Protein AF-A0A7C9DJ02-F1 (afdb_monomer)

Solvent-accessible surface area (backbone atoms only — not comparable to full-atom values): 10421 Å² total; per-residue (Å²): 114,72,68,60,56,52,53,50,50,52,52,49,50,53,52,44,51,53,46,31,51,27,22,49,53,43,43,74,42,41,74,66,44,57,74,46,87,71,37,64,41,62,50,55,54,55,50,40,70,74,71,28,71,74,69,43,63,42,83,89,33,47,63,50,52,54,45,46,56,50,48,51,52,50,53,54,52,53,65,71,47,69,61,95,44,76,67,33,55,54,48,46,52,53,48,38,52,50,48,25,52,44,23,50,52,46,29,52,51,43,48,53,50,52,51,49,54,54,50,51,53,44,41,54,51,58,72,67,51,62,91,56,75,67,53,75,65,57,50,49,52,50,51,50,48,54,49,51,52,52,56,50,50,71,77,53,79,48,74,68,57,46,51,50,48,61,75,64,44,45,65,62,52,50,49,53,49,59,72,38,82,70,51,56,80,82,82,85

Secondary structure (DSSP, 8-state):
-HHHHHHHHHHHHHHHHHHHHHHHHHHH-TTHHHHSTT-HHHHHHHHHHHH-TTTTTSGGGHHHHHHHHHHHHHHHHHHHT-S-SHHHHHHHHHHHHHHHHHHHHHHHHHHHHHHHHHHHHHHHHHHT--SSPPPHHHHHHHHHHHHHHHHHHHT---HHHHHHHHHTTHHHHHHHHHH-TTS-TTT-

Nearest PDB structures (foldseek):
  7ah0-assembly1_A  TM=4.506E-01  e=7.044E+00  synthetic construct

Sequence (188 aa):
MEQLEREDNQQVLRVLELLKQASHDLKSNPSQRIAESNSSAIKALLELENESDSILCDPNLTQLSQHLSYLKTLVATLHKTRDHSLRSFLSRRVSTHRIARVAESIESELQAWIDRESIESLVIRLQLLPSESPDSDEEAELTHLLTQFRGRLSQGFNRELQDLVLKAGIFSELETILCNPDHSKKLR

Mean predicted aligned error: 11.07 Å

Foldseek 3Di:
DVVVVVVVVVVVLVLLVLLLVLLVVCLPCVPVQVVVVCNVSLVSLQVCLVVVPPVCPPPLNVVVNVLSVVLVVLSVVLVVLPDPDPVNVVSNVVSSVVNSVSSVVSSVSSVLVSLLVLLLVLLVLLVPDDLAEDDPVSVVVNLVSVVVVVVVVVVDCDPSSVVSNVVSVVVVSLVVQVPRPNYDPSSD

Radius of gyration: 20.92 Å; Cα contacts (8 Å, |Δi|>4): 139; chains: 1; bounding box: 42×26×68 Å

Organism: Opuntia streptacantha (NCBI:txid393608)

pLDDT: mean 75.09, std 13.55, range [39.25, 94.0]

Structure (mmCIF, N/CA/C/O backbone):
data_AF-A0A7C9DJ02-F1
#
_entry.id   AF-A0A7C9DJ02-F1
#
loop_
_atom_site.group_PDB
_atom_site.id
_atom_site.type_symbol
_atom_site.label_atom_id
_atom_site.label_alt_id
_atom_site.label_comp_id
_atom_site.label_asym_id
_atom_site.label_entity_id
_atom_site.label_seq_id
_atom_site.pdbx_PDB_ins_code
_atom_site.Cartn_x
_atom_site.Cartn_y
_atom_site.Cartn_z
_atom_site.occupancy
_atom_site.B_iso_or_equiv
_atom_site.auth_seq_id
_atom_site.auth_comp_id
_atom_site.auth_asym_id
_atom_site.auth_atom_id
_atom_site.pdbx_PDB_model_num
ATOM 1 N N . MET A 1 1 ? 13.728 4.521 22.532 1.00 43.00 1 MET A N 1
ATOM 2 C CA . MET A 1 1 ? 14.159 3.661 21.411 1.00 43.00 1 MET A CA 1
ATOM 3 C C . MET A 1 1 ? 13.040 3.591 20.371 1.00 43.00 1 MET A C 1
ATOM 5 O O . MET A 1 1 ? 13.303 3.960 19.243 1.00 43.00 1 MET A O 1
ATOM 9 N N . GLU A 1 2 ? 11.784 3.358 20.777 1.00 43.66 2 GLU A N 1
ATOM 10 C CA . GLU A 1 2 ? 10.593 3.351 19.890 1.00 43.66 2 GLU A CA 1
ATOM 11 C C . GLU A 1 2 ? 10.278 4.657 19.124 1.00 43.66 2 GLU A C 1
ATOM 13 O O . GLU A 1 2 ? 9.669 4.607 18.062 1.00 43.66 2 GLU A O 1
ATOM 18 N N . GLN A 1 3 ? 10.645 5.842 19.632 1.00 39.25 3 GLN A N 1
ATOM 19 C CA . GLN A 1 3 ? 10.384 7.109 18.918 1.00 39.25 3 GLN A CA 1
ATOM 20 C C . GLN A 1 3 ? 11.267 7.287 17.674 1.00 39.25 3 GLN A C 1
ATOM 22 O O . GLN A 1 3 ? 10.807 7.844 16.685 1.00 39.25 3 GLN A O 1
ATOM 27 N N . LEU A 1 4 ? 12.501 6.777 17.713 1.00 40.94 4 LEU A N 1
ATOM 28 C CA . LEU A 1 4 ? 13.459 6.880 16.609 1.00 40.94 4 LEU A CA 1
ATOM 29 C C . LEU A 1 4 ? 13.070 5.932 15.462 1.00 40.94 4 LEU A C 1
ATOM 31 O O . LEU A 1 4 ? 13.099 6.322 14.303 1.00 40.94 4 LEU A O 1
ATOM 35 N N . GLU A 1 5 ? 12.592 4.731 15.800 1.00 52.66 5 GLU A N 1
ATOM 36 C CA . GLU A 1 5 ? 12.080 3.753 14.827 1.00 52.66 5 GLU A CA 1
ATOM 37 C C . GLU A 1 5 ? 10.802 4.241 14.121 1.00 52.66 5 GLU A C 1
ATOM 39 O O . GLU A 1 5 ? 10.634 4.024 12.924 1.00 52.66 5 GLU A O 1
ATOM 44 N N . ARG A 1 6 ? 9.914 4.966 14.821 1.00 53.75 6 ARG A N 1
ATOM 45 C CA . ARG A 1 6 ? 8.711 5.555 14.199 1.00 53.75 6 ARG A CA 1
ATOM 46 C C . ARG A 1 6 ? 9.031 6.700 13.242 1.00 53.75 6 ARG A C 1
ATOM 48 O O . ARG A 1 6 ? 8.373 6.816 12.209 1.00 53.75 6 ARG A O 1
ATOM 55 N N . GLU A 1 7 ? 9.989 7.560 13.587 1.00 55.69 7 GLU A N 1
ATOM 56 C CA . GLU A 1 7 ? 10.417 8.659 12.710 1.00 55.69 7 GLU A CA 1
ATOM 57 C C . GLU A 1 7 ? 11.088 8.120 11.440 1.00 55.69 7 GLU A C 1
ATOM 59 O O . GLU A 1 7 ? 10.737 8.551 10.336 1.00 55.69 7 GLU A O 1
ATOM 64 N N . ASP A 1 8 ? 11.950 7.110 11.583 1.00 60.97 8 ASP A N 1
ATOM 65 C CA . ASP A 1 8 ? 12.580 6.423 10.455 1.00 60.97 8 ASP A CA 1
ATOM 66 C C . ASP A 1 8 ? 11.532 5.728 9.564 1.00 60.97 8 ASP A C 1
ATOM 68 O O . ASP A 1 8 ? 11.535 5.932 8.346 1.00 60.97 8 ASP A O 1
ATOM 72 N N . ASN A 1 9 ? 10.555 5.010 10.135 1.00 65.62 9 ASN A N 1
ATOM 73 C CA . ASN A 1 9 ? 9.484 4.369 9.356 1.00 65.62 9 ASN A CA 1
ATOM 74 C C . ASN A 1 9 ? 8.598 5.383 8.615 1.00 65.62 9 ASN A C 1
ATOM 76 O O . ASN A 1 9 ? 8.213 5.149 7.467 1.00 65.62 9 ASN A O 1
ATOM 80 N N . GLN A 1 10 ? 8.301 6.542 9.212 1.00 67.44 10 GLN A N 1
ATOM 81 C CA . GLN A 1 10 ? 7.553 7.602 8.526 1.00 67.44 10 GLN A CA 1
ATOM 82 C C . GLN A 1 10 ? 8.340 8.222 7.369 1.00 67.44 10 GLN A C 1
ATOM 84 O O . GLN A 1 10 ? 7.755 8.556 6.333 1.00 67.44 10 GLN A O 1
ATOM 89 N N . GLN A 1 11 ? 9.652 8.399 7.527 1.00 66.50 11 GLN A N 1
ATOM 90 C CA . GLN A 1 11 ? 10.505 8.887 6.451 1.00 66.50 11 GLN A CA 1
ATOM 91 C C . GLN A 1 11 ? 10.588 7.865 5.312 1.00 66.50 11 GLN A C 1
ATOM 93 O O . GLN A 1 11 ? 10.443 8.244 4.147 1.00 66.50 11 GLN A O 1
ATOM 98 N N . VAL A 1 12 ? 10.725 6.578 5.641 1.00 69.44 12 VAL A N 1
ATOM 99 C CA . VAL A 1 12 ? 10.693 5.475 4.673 1.00 69.44 12 VAL A CA 1
ATOM 100 C C . VAL A 1 12 ? 9.360 5.454 3.924 1.00 69.44 12 VAL A C 1
ATO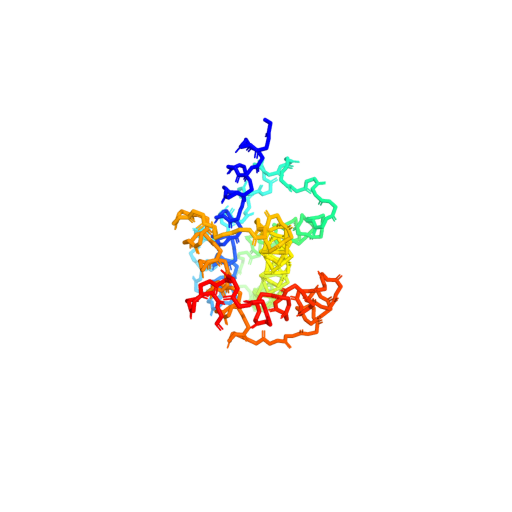M 102 O O . VAL A 1 12 ? 9.366 5.471 2.696 1.00 69.44 12 VAL A O 1
ATOM 105 N N . LEU A 1 13 ? 8.218 5.536 4.614 1.00 71.06 13 LEU A N 1
ATOM 106 C CA . LEU A 1 13 ? 6.894 5.589 3.979 1.00 71.06 13 LEU A CA 1
ATOM 107 C C . LEU A 1 13 ? 6.774 6.729 2.959 1.00 71.06 13 LEU A C 1
ATOM 109 O O . LEU A 1 13 ? 6.328 6.498 1.835 1.00 71.06 13 LEU A O 1
ATOM 113 N N . ARG A 1 14 ? 7.229 7.942 3.301 1.00 74.06 14 ARG A N 1
ATOM 114 C CA . ARG A 1 14 ? 7.214 9.082 2.363 1.00 74.06 14 ARG A CA 1
ATOM 115 C C . ARG A 1 14 ? 8.079 8.825 1.136 1.00 74.06 14 ARG A C 1
ATOM 117 O O . ARG A 1 14 ? 7.677 9.157 0.023 1.00 74.06 14 ARG A O 1
ATOM 124 N N . VAL A 1 15 ? 9.261 8.241 1.327 1.00 73.38 15 VAL A N 1
ATOM 125 C CA . VAL A 1 15 ? 10.142 7.868 0.216 1.00 73.38 15 VAL A CA 1
ATOM 126 C C . VAL A 1 15 ? 9.444 6.841 -0.678 1.00 73.38 15 VAL A C 1
ATOM 128 O O . VAL A 1 15 ? 9.380 7.038 -1.889 1.00 73.38 15 VAL A O 1
ATOM 131 N N . LEU A 1 16 ? 8.829 5.804 -0.108 1.00 73.69 16 LEU A N 1
ATOM 132 C CA . LEU A 1 16 ? 8.114 4.773 -0.866 1.00 73.69 16 LEU A CA 1
ATOM 133 C C . LEU A 1 16 ? 6.890 5.323 -1.609 1.00 73.69 16 LEU A C 1
ATOM 135 O O . LEU A 1 16 ? 6.644 4.925 -2.746 1.00 73.69 16 LEU A O 1
ATOM 139 N N . GLU A 1 17 ? 6.158 6.281 -1.041 1.00 77.75 17 GLU A N 1
ATOM 140 C CA . GLU A 1 17 ? 5.061 6.971 -1.732 1.00 77.75 17 GLU A CA 1
ATOM 141 C C . GLU A 1 17 ? 5.549 7.791 -2.933 1.00 77.75 17 GLU A C 1
ATOM 143 O O . GLU A 1 17 ? 4.959 7.714 -4.016 1.00 77.75 17 GLU A O 1
ATOM 148 N N . LEU A 1 18 ? 6.653 8.531 -2.778 1.00 76.56 18 LEU A N 1
ATOM 149 C CA . LEU A 1 18 ? 7.274 9.278 -3.876 1.00 76.56 18 LEU A CA 1
ATOM 150 C C . LEU A 1 18 ? 7.763 8.344 -4.985 1.00 76.56 18 LEU A C 1
ATOM 152 O O . LEU A 1 18 ? 7.595 8.642 -6.169 1.00 76.56 18 LEU A O 1
ATOM 156 N N . LEU A 1 19 ? 8.324 7.193 -4.619 1.00 73.75 19 LEU A N 1
ATOM 157 C CA . LEU A 1 19 ? 8.770 6.180 -5.572 1.00 73.75 19 LEU A CA 1
ATOM 158 C C . LEU A 1 19 ? 7.595 5.506 -6.273 1.00 73.75 19 LEU A C 1
ATOM 160 O O . LEU A 1 19 ? 7.655 5.283 -7.481 1.00 73.75 19 LEU A O 1
ATOM 164 N N . LYS A 1 20 ? 6.502 5.238 -5.552 1.00 80.12 20 LYS A N 1
ATOM 165 C CA . LYS A 1 20 ? 5.262 4.722 -6.133 1.00 80.12 20 LYS A CA 1
ATOM 166 C C . LYS A 1 20 ? 4.741 5.689 -7.190 1.00 80.12 20 LYS A C 1
ATOM 168 O O . LYS A 1 20 ? 4.447 5.267 -8.306 1.00 80.12 20 LYS A O 1
ATOM 173 N N . GLN A 1 21 ? 4.721 6.987 -6.882 1.00 78.31 21 GLN A N 1
ATOM 174 C CA . GLN A 1 21 ? 4.339 8.024 -7.837 1.00 78.31 21 GLN A CA 1
ATOM 175 C C . GLN A 1 21 ? 5.305 8.095 -9.029 1.00 78.31 21 GLN A C 1
ATOM 177 O O . GLN A 1 21 ? 4.864 8.153 -10.174 1.00 78.31 21 GLN A O 1
ATOM 182 N N . ALA A 1 22 ? 6.618 8.035 -8.792 1.00 74.69 22 ALA A N 1
ATOM 183 C CA . ALA A 1 22 ? 7.620 8.017 -9.857 1.00 74.69 22 ALA A CA 1
ATOM 184 C C . ALA A 1 22 ? 7.448 6.804 -10.789 1.00 74.69 22 ALA A C 1
ATOM 186 O O . ALA A 1 22 ? 7.559 6.924 -12.012 1.00 74.69 22 ALA A O 1
ATOM 187 N N . SER A 1 23 ? 7.130 5.641 -10.223 1.00 72.31 23 SER A N 1
ATOM 188 C CA . SER A 1 23 ? 6.862 4.421 -10.976 1.00 72.31 23 SER A CA 1
ATOM 189 C C . SER A 1 23 ? 5.564 4.516 -11.785 1.00 72.31 23 SER A C 1
ATOM 191 O O . SER A 1 23 ? 5.535 4.189 -12.975 1.00 72.31 23 SER A O 1
ATOM 193 N N . HIS A 1 24 ? 4.509 5.060 -11.179 1.00 78.25 24 HIS A N 1
ATOM 194 C CA . HIS A 1 24 ? 3.232 5.321 -11.835 1.00 78.25 24 HIS A CA 1
ATOM 195 C C . HIS A 1 24 ? 3.374 6.284 -13.029 1.00 78.25 24 HIS A C 1
ATOM 197 O O . HIS A 1 24 ? 2.843 6.047 -14.122 1.00 78.25 24 HIS A O 1
ATOM 203 N N . ASP A 1 25 ? 4.151 7.352 -12.854 1.00 71.75 25 ASP A N 1
ATOM 204 C CA . ASP A 1 25 ? 4.467 8.326 -13.898 1.00 71.75 25 ASP A CA 1
ATOM 205 C C . ASP A 1 25 ? 5.240 7.682 -15.060 1.00 71.75 25 ASP A C 1
ATOM 207 O O . ASP A 1 25 ? 4.989 7.981 -16.235 1.00 71.75 25 ASP A O 1
ATOM 211 N N . LEU A 1 26 ? 6.171 6.777 -14.741 1.00 71.31 26 LEU A N 1
ATOM 212 C CA . LEU A 1 26 ? 6.955 6.025 -15.717 1.00 71.31 26 LEU A CA 1
ATOM 213 C C . LEU A 1 26 ? 6.083 5.048 -16.519 1.00 71.31 26 LEU A C 1
ATOM 215 O O . LEU A 1 26 ? 6.263 4.923 -17.732 1.00 71.31 26 LEU A O 1
ATOM 219 N N . LYS A 1 27 ? 5.114 4.398 -15.867 1.00 72.88 27 LYS A N 1
ATOM 220 C CA . LYS A 1 27 ? 4.112 3.532 -16.503 1.00 72.88 27 LYS A CA 1
ATOM 221 C C . LYS A 1 27 ? 3.188 4.311 -17.444 1.00 72.88 27 LYS A C 1
ATOM 223 O O . LYS A 1 27 ? 2.896 3.828 -18.537 1.00 72.88 27 LYS A O 1
ATOM 228 N N . SER A 1 28 ? 2.744 5.499 -17.039 1.00 69.56 28 SER A N 1
ATOM 229 C CA . SER A 1 28 ? 1.698 6.255 -17.741 1.00 69.56 28 SER A CA 1
ATOM 230 C C . SER A 1 28 ? 2.177 6.938 -19.027 1.00 69.56 28 SER A C 1
ATOM 232 O O . SER A 1 28 ? 1.413 7.018 -19.984 1.00 69.56 28 SER A O 1
ATOM 234 N N . ASN A 1 29 ? 3.438 7.390 -19.098 1.00 64.75 29 ASN A N 1
ATOM 235 C CA . ASN A 1 29 ? 3.979 8.090 -20.277 1.00 64.75 29 ASN A CA 1
ATOM 236 C C . ASN A 1 29 ? 5.387 7.614 -20.684 1.00 64.75 29 ASN A C 1
ATOM 238 O O . ASN A 1 29 ? 6.339 8.406 -20.723 1.00 64.75 29 ASN A O 1
ATOM 242 N N . PRO A 1 30 ? 5.552 6.335 -21.058 1.00 59.78 30 PRO A N 1
ATOM 243 C CA . PRO A 1 30 ? 6.874 5.746 -21.206 1.00 59.78 30 PRO A CA 1
ATOM 244 C C . PRO A 1 30 ? 7.585 6.228 -22.488 1.00 59.78 30 PRO A C 1
ATOM 246 O O . PRO A 1 30 ? 8.805 6.266 -22.536 1.00 59.78 30 PRO A O 1
ATOM 249 N N . SER A 1 31 ? 6.875 6.672 -23.534 1.00 54.41 31 SER A N 1
ATOM 250 C CA . SER A 1 31 ? 7.483 7.168 -24.786 1.00 54.41 31 SER A CA 1
ATOM 251 C C . SER A 1 31 ? 7.923 8.637 -24.753 1.00 54.41 31 SER A C 1
ATOM 253 O O . SER A 1 31 ? 8.872 9.000 -25.445 1.00 54.41 31 SER A O 1
ATOM 255 N N . GLN A 1 32 ? 7.251 9.479 -23.965 1.00 52.78 32 GLN A N 1
ATOM 256 C CA . GLN A 1 32 ? 7.503 10.926 -23.902 1.00 52.78 32 GLN A CA 1
ATOM 257 C C . GLN A 1 32 ? 8.673 11.238 -22.950 1.00 52.78 32 GLN A C 1
ATOM 259 O O . GLN A 1 32 ? 9.571 12.004 -23.286 1.00 52.78 32 GLN A O 1
ATOM 264 N N . ARG A 1 33 ? 8.739 10.512 -21.825 1.00 52.62 33 ARG A N 1
ATOM 265 C CA . ARG A 1 33 ? 9.771 10.615 -20.777 1.00 52.62 33 ARG A CA 1
ATOM 266 C C . ARG A 1 33 ? 11.119 9.971 -21.131 1.00 52.62 33 ARG A C 1
ATOM 268 O O . ARG A 1 33 ? 12.096 10.209 -20.438 1.00 52.62 33 ARG A O 1
ATOM 275 N N . ILE A 1 34 ? 11.177 9.141 -22.177 1.00 52.22 34 ILE A N 1
ATOM 276 C CA . ILE A 1 34 ? 12.425 8.531 -22.676 1.00 52.22 34 ILE A CA 1
ATOM 277 C C . ILE A 1 34 ? 13.097 9.415 -23.743 1.00 52.22 34 ILE A C 1
ATOM 279 O O . ILE A 1 34 ? 14.318 9.386 -23.893 1.00 52.22 34 ILE A O 1
ATOM 283 N N . ALA A 1 35 ? 12.317 10.204 -24.495 1.00 48.22 35 ALA A N 1
ATOM 284 C CA . ALA A 1 35 ? 12.855 11.181 -25.447 1.00 48.22 35 ALA A CA 1
ATOM 285 C C . ALA A 1 35 ? 13.558 12.344 -24.723 1.00 48.22 35 ALA A C 1
ATOM 287 O O . ALA A 1 35 ? 14.570 12.862 -25.197 1.00 48.22 35 ALA A O 1
ATOM 288 N N . GLU A 1 36 ? 13.065 12.687 -23.536 1.00 48.47 36 GLU A N 1
ATOM 289 C CA . GLU A 1 36 ? 13.750 13.509 -22.548 1.00 48.47 36 GLU A CA 1
ATOM 290 C C . GLU A 1 36 ? 14.633 12.594 -21.691 1.00 48.47 36 GLU A C 1
ATOM 292 O O . GLU A 1 36 ? 14.193 12.097 -20.665 1.00 48.47 36 GLU A O 1
ATOM 297 N N . SER A 1 37 ? 15.871 12.330 -22.120 1.00 44.72 37 SER A N 1
ATOM 298 C CA . SER A 1 37 ? 16.868 11.430 -21.492 1.00 44.72 37 SER A CA 1
ATOM 299 C C . SER A 1 37 ? 17.141 11.579 -19.972 1.00 44.72 37 SER A C 1
ATOM 301 O O . SER A 1 37 ? 18.093 10.984 -19.489 1.00 44.72 37 SER A O 1
ATOM 303 N N . ASN A 1 38 ? 16.368 12.352 -19.207 1.00 51.09 38 ASN A N 1
ATOM 304 C CA . ASN A 1 38 ? 16.529 12.627 -17.779 1.00 51.09 38 ASN A CA 1
ATOM 305 C C . ASN A 1 38 ? 15.170 12.778 -17.070 1.00 51.09 38 ASN A C 1
ATOM 307 O O . ASN A 1 38 ? 14.984 13.693 -16.269 1.00 51.09 38 ASN A O 1
ATOM 311 N N . SER A 1 39 ? 14.186 11.934 -17.388 1.00 59.16 39 SER A N 1
ATOM 312 C CA . SER A 1 39 ? 12.924 11.904 -16.644 1.00 59.16 39 SER A CA 1
ATOM 313 C C . SER A 1 39 ? 13.211 11.797 -15.136 1.00 59.16 39 SER A C 1
ATOM 315 O O . SER A 1 39 ? 13.784 10.804 -14.683 1.00 59.16 39 SER A O 1
ATOM 317 N N . SER A 1 40 ? 12.841 12.836 -14.376 1.00 63.50 40 SER A N 1
ATOM 318 C CA . SER A 1 40 ? 13.116 12.975 -12.935 1.00 63.50 40 SER A CA 1
ATOM 319 C C . SER A 1 40 ? 12.712 11.737 -12.132 1.00 63.50 40 SER A C 1
ATOM 321 O O . SER A 1 40 ? 13.406 11.360 -11.196 1.00 63.50 40 SER A O 1
ATOM 323 N N . ALA A 1 41 ? 11.650 11.055 -12.566 1.00 64.12 41 ALA A N 1
ATOM 324 C CA . ALA A 1 41 ? 11.162 9.808 -11.991 1.00 64.12 41 ALA A CA 1
ATOM 325 C C . ALA A 1 41 ? 12.150 8.633 -12.135 1.00 64.12 41 ALA A C 1
ATOM 327 O O . ALA A 1 41 ? 12.366 7.892 -11.184 1.00 64.12 41 ALA A O 1
ATOM 328 N N . ILE A 1 42 ? 12.799 8.477 -13.298 1.00 64.94 42 ILE A N 1
ATOM 329 C CA . ILE A 1 42 ? 13.797 7.411 -13.518 1.00 64.94 42 ILE A CA 1
ATOM 330 C C . ILE A 1 42 ? 15.044 7.691 -12.678 1.00 64.94 42 ILE A C 1
ATOM 332 O O . ILE A 1 42 ? 15.617 6.772 -12.104 1.00 64.94 42 ILE A O 1
ATOM 336 N N . LYS A 1 43 ? 15.451 8.963 -12.587 1.00 70.25 43 LYS A N 1
ATOM 337 C CA . LYS A 1 43 ? 16.601 9.363 -11.775 1.00 70.25 43 LYS A CA 1
ATOM 338 C C . LYS A 1 43 ? 16.343 9.118 -10.286 1.00 70.25 43 LYS A C 1
ATOM 340 O O . LYS A 1 43 ? 17.185 8.502 -9.655 1.00 70.25 43 LYS A O 1
ATOM 345 N N . ALA A 1 44 ? 15.166 9.487 -9.778 1.00 70.44 44 ALA A N 1
ATOM 346 C CA . ALA A 1 44 ? 14.776 9.243 -8.389 1.00 70.44 44 ALA A CA 1
ATOM 347 C C . ALA A 1 44 ? 14.742 7.742 -8.036 1.00 70.44 44 ALA A C 1
ATOM 349 O O . ALA A 1 44 ? 15.252 7.344 -6.994 1.00 70.44 44 ALA A O 1
ATOM 350 N N . LEU A 1 45 ? 14.211 6.894 -8.930 1.00 69.75 45 LEU A N 1
ATOM 351 C CA . LEU A 1 45 ? 14.211 5.435 -8.740 1.00 69.75 45 LEU A CA 1
ATOM 352 C C . LEU A 1 45 ? 15.637 4.848 -8.718 1.00 69.75 45 LEU A C 1
ATOM 354 O O . LEU A 1 45 ? 15.907 3.922 -7.962 1.00 69.75 45 LEU A O 1
ATOM 358 N N . LEU A 1 46 ? 16.555 5.372 -9.537 1.00 70.00 46 LEU A N 1
ATOM 359 C CA . LEU A 1 46 ? 17.947 4.902 -9.595 1.00 70.00 46 LEU A CA 1
ATOM 360 C C . LEU A 1 46 ? 18.843 5.490 -8.493 1.00 70.00 46 LEU A C 1
ATOM 362 O O . LEU A 1 46 ? 19.809 4.846 -8.098 1.00 70.00 46 LEU A O 1
ATOM 366 N N . GLU A 1 47 ? 18.551 6.699 -8.012 1.00 71.75 47 GLU A N 1
ATOM 367 C CA . GLU A 1 47 ? 19.213 7.299 -6.845 1.00 71.75 47 GLU A CA 1
ATOM 368 C C . GLU A 1 47 ? 18.878 6.514 -5.575 1.00 71.75 47 GLU A C 1
ATOM 370 O O . GLU A 1 47 ? 19.774 6.277 -4.769 1.00 71.75 47 GLU A O 1
ATOM 375 N N . LEU A 1 48 ? 17.653 5.985 -5.470 1.00 69.81 48 LEU A N 1
ATOM 376 C CA . LEU A 1 48 ? 17.284 5.075 -4.394 1.00 69.81 48 LEU A CA 1
ATOM 377 C C . LEU A 1 48 ? 18.209 3.854 -4.345 1.00 69.81 48 LEU A C 1
ATOM 379 O O . LEU A 1 48 ? 18.754 3.597 -3.284 1.00 69.81 48 LEU A O 1
ATOM 383 N N . GLU A 1 49 ? 18.452 3.139 -5.453 1.00 64.81 49 GLU A N 1
ATOM 384 C CA . GLU A 1 49 ? 19.353 1.961 -5.465 1.00 64.81 49 GLU A CA 1
ATOM 385 C C . GLU A 1 49 ? 20.721 2.270 -4.825 1.00 64.81 49 GLU A C 1
ATOM 387 O O . GLU A 1 49 ? 21.288 1.411 -4.165 1.00 64.81 49 GLU A O 1
ATOM 392 N N . ASN A 1 50 ? 21.230 3.498 -4.981 1.00 63.94 50 ASN A N 1
ATOM 393 C CA . ASN A 1 50 ? 22.522 3.906 -4.426 1.00 63.94 50 ASN A CA 1
ATOM 394 C C . ASN A 1 50 ? 22.450 4.431 -2.977 1.00 63.94 50 ASN A C 1
ATOM 396 O O . ASN A 1 50 ? 23.461 4.397 -2.283 1.00 63.94 50 ASN A O 1
ATOM 400 N N . GLU A 1 51 ? 21.310 4.969 -2.533 1.00 60.28 51 GLU A N 1
ATOM 401 C CA . GLU A 1 51 ? 21.143 5.559 -1.190 1.00 60.28 51 GLU A CA 1
ATOM 402 C C . GLU A 1 51 ? 20.464 4.614 -0.187 1.00 60.28 51 GLU A C 1
ATOM 404 O O . GLU A 1 51 ? 20.533 4.827 1.021 1.00 60.28 51 GLU A O 1
ATOM 409 N N . SER A 1 52 ? 19.813 3.559 -0.671 1.00 56.97 52 SER A N 1
ATOM 410 C CA . SER A 1 52 ? 18.929 2.700 0.119 1.00 56.97 52 SER A CA 1
ATOM 411 C C . SER A 1 52 ? 19.534 1.350 0.493 1.00 56.97 52 SER A C 1
ATOM 413 O O . SER A 1 52 ? 18.787 0.466 0.896 1.00 56.97 52 SER A O 1
ATOM 415 N N . ASP A 1 53 ? 20.860 1.182 0.457 1.00 54.44 53 ASP A N 1
ATOM 416 C CA . ASP A 1 53 ? 21.511 -0.049 0.940 1.00 54.44 53 ASP A CA 1
ATOM 417 C C . ASP A 1 53 ? 21.080 -0.418 2.380 1.00 54.44 53 ASP A C 1
ATOM 419 O O . ASP A 1 53 ? 21.071 -1.594 2.731 1.00 54.44 53 ASP A O 1
ATOM 423 N N . SER A 1 54 ? 20.647 0.550 3.204 1.00 56.72 54 SER A N 1
ATOM 424 C CA . SER A 1 54 ? 20.037 0.293 4.520 1.00 56.72 54 SER A CA 1
ATOM 425 C C . SER A 1 54 ? 18.530 -0.015 4.480 1.00 56.72 54 SER A C 1
ATOM 427 O O . SER A 1 54 ? 18.075 -0.863 5.241 1.00 56.72 54 SER A O 1
ATOM 429 N N . ILE A 1 55 ? 17.754 0.630 3.597 1.00 56.88 55 ILE A N 1
ATOM 430 C CA . ILE A 1 55 ? 16.286 0.478 3.487 1.00 56.88 55 ILE A CA 1
ATOM 431 C C . ILE A 1 55 ? 15.923 -0.806 2.713 1.00 56.88 55 ILE A C 1
ATOM 433 O O . ILE A 1 55 ? 14.957 -1.484 3.045 1.00 56.88 55 ILE A O 1
ATOM 437 N N . LEU A 1 56 ? 16.726 -1.197 1.718 1.00 55.97 56 LEU A N 1
ATOM 438 C CA . LEU A 1 56 ? 16.548 -2.408 0.902 1.00 55.97 56 LEU A CA 1
ATOM 439 C C . LEU A 1 56 ? 17.055 -3.690 1.581 1.00 55.97 56 LEU A C 1
ATOM 441 O O . LEU A 1 56 ? 16.914 -4.773 1.011 1.00 55.97 56 LEU A O 1
ATOM 445 N N . CYS A 1 57 ? 17.639 -3.594 2.781 1.00 55.06 57 CYS A N 1
ATOM 446 C CA . CYS A 1 57 ? 18.000 -4.765 3.585 1.00 55.06 57 CYS A CA 1
ATOM 447 C C . CYS A 1 57 ? 16.784 -5.450 4.230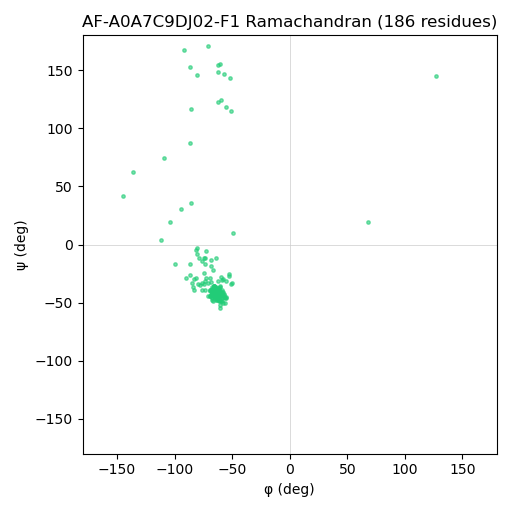 1.00 55.06 57 CYS A C 1
ATOM 449 O O . CYS A 1 57 ? 16.927 -6.568 4.732 1.00 55.06 57 CYS A O 1
ATOM 451 N N . ASP A 1 58 ? 15.599 -4.826 4.212 1.00 63.00 58 ASP A N 1
ATOM 452 C CA . ASP A 1 58 ? 14.363 -5.507 4.597 1.00 63.00 58 ASP A CA 1
ATOM 453 C C . ASP A 1 58 ? 14.163 -6.720 3.665 1.00 63.00 58 ASP A C 1
ATOM 455 O O . ASP A 1 58 ? 14.125 -6.554 2.438 1.00 63.00 58 ASP A O 1
ATOM 459 N N . PRO A 1 59 ? 14.023 -7.950 4.199 1.00 63.47 59 PRO A N 1
ATOM 460 C CA . PRO A 1 59 ? 13.781 -9.138 3.383 1.00 63.47 59 PRO A CA 1
ATOM 461 C C . PRO A 1 59 ? 12.591 -8.975 2.423 1.00 63.47 59 PRO A C 1
ATOM 463 O O . PRO A 1 59 ? 12.594 -9.580 1.348 1.00 63.47 59 PRO A O 1
ATOM 466 N N . ASN A 1 60 ? 11.615 -8.127 2.763 1.00 63.88 60 ASN A N 1
ATOM 467 C CA . ASN A 1 60 ? 10.439 -7.835 1.945 1.00 63.88 60 ASN A CA 1
ATOM 468 C C . ASN A 1 60 ? 10.690 -6.845 0.791 1.00 63.88 60 ASN A C 1
ATOM 470 O O . ASN A 1 60 ? 9.821 -6.723 -0.065 1.00 63.88 60 ASN A O 1
ATOM 474 N N . LEU A 1 61 ? 11.843 -6.165 0.748 1.00 67.19 61 LEU A N 1
ATOM 475 C CA . LEU A 1 61 ? 12.236 -5.202 -0.297 1.00 67.19 61 LEU A CA 1
ATOM 476 C C . LEU A 1 61 ? 13.400 -5.710 -1.170 1.00 67.19 61 LEU A C 1
ATOM 478 O O . LEU A 1 61 ? 13.886 -5.022 -2.070 1.00 67.19 61 LEU A O 1
ATOM 482 N N . THR A 1 62 ? 13.848 -6.947 -0.954 1.00 69.38 62 THR A N 1
ATOM 483 C CA . THR A 1 62 ? 14.902 -7.573 -1.769 1.00 69.38 62 THR A CA 1
ATOM 484 C C . THR A 1 62 ? 14.497 -7.741 -3.237 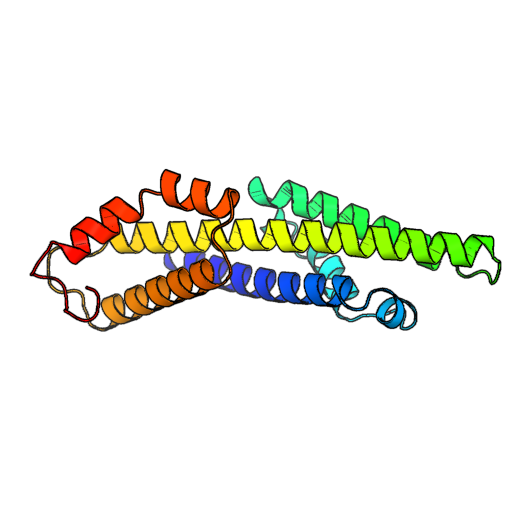1.00 69.38 62 THR A C 1
ATOM 486 O O . THR A 1 62 ? 15.337 -7.660 -4.137 1.00 69.38 62 THR A O 1
ATOM 489 N N . GLN A 1 63 ? 13.207 -7.941 -3.503 1.00 77.00 63 GLN A N 1
ATOM 490 C CA . GLN A 1 63 ? 12.666 -8.046 -4.854 1.00 77.00 63 GLN A CA 1
ATOM 491 C C . GLN A 1 63 ? 12.617 -6.669 -5.552 1.00 77.00 63 GLN A C 1
ATOM 493 O O . GLN A 1 63 ? 12.923 -6.581 -6.745 1.00 77.00 63 GLN A O 1
ATOM 498 N N . LEU A 1 64 ? 12.422 -5.585 -4.797 1.00 76.19 64 LEU A N 1
ATOM 499 C CA . LEU A 1 64 ? 12.480 -4.206 -5.272 1.00 76.19 64 LEU A CA 1
ATOM 500 C C . LEU A 1 64 ? 13.884 -3.874 -5.775 1.00 76.19 64 LEU A C 1
ATOM 502 O O . LEU A 1 64 ? 14.027 -3.327 -6.867 1.00 76.19 64 LEU A O 1
ATOM 506 N N . SER A 1 65 ? 14.922 -4.280 -5.038 1.00 74.06 65 SER A N 1
ATOM 507 C CA . SER A 1 65 ? 16.318 -4.148 -5.478 1.00 74.06 65 SER A CA 1
ATOM 508 C C . SER A 1 65 ? 16.549 -4.829 -6.835 1.00 74.06 65 SER A C 1
ATOM 510 O O . SER A 1 65 ? 17.075 -4.216 -7.766 1.00 74.06 65 SER A O 1
ATOM 512 N N . GLN A 1 66 ? 16.052 -6.059 -7.013 1.00 78.94 66 GLN A N 1
ATOM 513 C CA . GLN A 1 66 ? 16.158 -6.774 -8.291 1.00 78.94 66 GLN A CA 1
ATOM 514 C C . GLN A 1 66 ? 15.426 -6.044 -9.425 1.00 78.94 66 GLN A C 1
ATOM 516 O O . GLN A 1 66 ? 15.950 -5.941 -10.541 1.00 78.94 66 GLN A O 1
ATOM 521 N N . HIS A 1 67 ? 14.230 -5.515 -9.155 1.00 78.62 67 HIS A N 1
ATOM 522 C CA . HIS A 1 67 ? 13.463 -4.737 -10.123 1.00 78.62 67 HIS A CA 1
ATOM 523 C C . HIS A 1 67 ? 14.167 -3.427 -10.507 1.00 78.62 67 HIS A C 1
ATOM 525 O O . HIS A 1 67 ? 14.191 -3.082 -11.692 1.00 78.62 67 HIS A O 1
ATOM 531 N N . LEU A 1 68 ? 14.796 -2.733 -9.555 1.00 77.25 68 LEU A N 1
ATOM 532 C CA . LEU A 1 68 ? 15.565 -1.507 -9.792 1.00 77.25 68 LEU A CA 1
ATOM 533 C C . LEU A 1 68 ? 16.837 -1.773 -10.604 1.00 77.25 68 LEU A C 1
ATOM 535 O O . LEU A 1 68 ? 17.071 -1.099 -11.613 1.00 77.25 68 LEU A O 1
ATOM 539 N N . SER A 1 69 ? 17.607 -2.809 -10.260 1.00 76.94 69 SER A N 1
ATOM 540 C CA . SER A 1 69 ? 18.774 -3.210 -11.051 1.00 76.94 69 SER A CA 1
ATOM 541 C C . SER A 1 69 ? 18.369 -3.609 -12.473 1.00 76.94 69 SER A C 1
ATOM 543 O O . SER A 1 69 ? 19.014 -3.229 -13.455 1.00 76.94 69 SER A O 1
ATOM 545 N N . TYR A 1 70 ? 17.254 -4.323 -12.635 1.00 78.69 70 TYR A N 1
ATOM 546 C CA . TYR A 1 70 ? 16.742 -4.665 -13.958 1.00 78.69 70 TYR A CA 1
ATOM 547 C C . TYR A 1 70 ? 16.274 -3.423 -14.735 1.00 78.69 70 TYR A C 1
ATOM 549 O O . TYR A 1 70 ? 16.624 -3.275 -15.911 1.00 78.69 70 TYR A O 1
ATOM 557 N N . LEU A 1 71 ? 15.587 -2.476 -14.091 1.00 77.56 71 LEU A N 1
ATOM 558 C CA . LEU A 1 71 ? 15.225 -1.186 -14.684 1.00 77.56 71 LEU A CA 1
ATOM 559 C C . LEU A 1 71 ? 16.469 -0.425 -15.179 1.00 77.56 71 LEU A C 1
ATOM 561 O O . LEU A 1 71 ? 16.490 0.036 -16.324 1.00 77.56 71 LEU A O 1
ATOM 565 N N . LYS A 1 72 ? 17.538 -0.376 -14.377 1.00 75.19 72 LYS A N 1
ATOM 566 C CA . LYS A 1 72 ? 18.835 0.221 -14.738 1.00 75.19 72 LYS A CA 1
ATOM 567 C C . LYS A 1 72 ? 19.427 -0.406 -15.996 1.00 75.19 72 LYS A C 1
ATOM 569 O O . LYS A 1 72 ? 19.843 0.314 -16.907 1.00 75.19 72 LYS A O 1
ATOM 574 N N . THR A 1 73 ? 19.407 -1.738 -16.105 1.00 76.50 73 THR A N 1
ATOM 575 C CA . THR A 1 73 ? 19.895 -2.429 -17.313 1.00 76.50 73 THR A CA 1
ATOM 576 C C . THR A 1 73 ? 19.059 -2.107 -18.555 1.00 76.50 73 THR A C 1
ATOM 578 O O . THR A 1 73 ? 19.621 -1.915 -19.640 1.00 76.50 73 THR A O 1
ATOM 581 N N . LEU A 1 74 ? 17.732 -1.990 -18.421 1.00 71.00 74 LEU A N 1
ATOM 582 C CA . LEU A 1 74 ? 16.834 -1.648 -19.527 1.00 71.00 74 LEU A CA 1
ATOM 583 C C . LEU A 1 74 ? 17.070 -0.220 -20.026 1.00 71.00 74 LEU A C 1
ATOM 585 O O . LEU A 1 74 ? 17.162 -0.006 -21.237 1.00 71.00 74 LEU A O 1
ATOM 589 N N . VAL A 1 75 ? 17.231 0.737 -19.109 1.00 69.94 75 VAL A N 1
ATOM 590 C CA . VAL A 1 75 ? 17.537 2.138 -19.431 1.00 69.94 75 VAL A CA 1
ATOM 591 C C . VAL A 1 75 ? 18.908 2.256 -20.106 1.00 69.94 75 VAL A C 1
ATOM 593 O O . VAL A 1 75 ? 19.019 2.874 -21.167 1.00 69.94 75 VAL A O 1
ATOM 596 N N . ALA A 1 76 ? 19.942 1.593 -19.575 1.00 70.56 76 ALA A N 1
ATOM 597 C CA . ALA A 1 76 ? 21.279 1.585 -20.177 1.00 70.56 76 ALA A CA 1
ATOM 598 C C . ALA A 1 76 ? 21.280 0.983 -21.595 1.00 70.56 76 ALA A C 1
ATOM 600 O O . ALA A 1 76 ? 21.890 1.529 -22.520 1.00 70.56 76 ALA A O 1
ATOM 601 N N . THR A 1 77 ? 20.548 -0.117 -21.794 1.00 70.44 77 THR A N 1
ATOM 602 C CA . THR A 1 77 ? 20.395 -0.758 -23.111 1.00 70.44 77 THR A CA 1
ATOM 603 C C . THR A 1 77 ? 19.689 0.170 -24.095 1.00 70.44 77 THR A C 1
ATOM 605 O O . THR A 1 77 ? 20.109 0.299 -25.247 1.00 70.44 77 THR A O 1
ATOM 608 N N . LEU A 1 78 ? 18.647 0.864 -23.638 1.00 66.31 78 LEU A N 1
ATOM 609 C CA . LEU A 1 78 ? 17.898 1.805 -24.457 1.00 66.31 78 LEU A CA 1
ATOM 610 C C . LEU A 1 78 ? 18.776 2.981 -24.910 1.00 66.31 78 LEU A C 1
ATOM 612 O O . LEU A 1 78 ? 18.772 3.307 -26.101 1.00 66.31 78 LEU A O 1
ATOM 616 N N . HIS A 1 79 ? 19.592 3.548 -24.014 1.00 66.62 79 HIS A N 1
ATOM 617 C CA . HIS A 1 79 ? 20.560 4.598 -24.357 1.00 66.62 79 HIS A CA 1
ATOM 618 C C . HIS A 1 79 ? 21.596 4.146 -25.391 1.00 66.62 79 HIS A C 1
ATOM 620 O O . HIS A 1 79 ? 21.960 4.926 -26.272 1.00 66.62 79 HIS A O 1
ATOM 626 N N . LYS A 1 80 ? 22.034 2.883 -25.333 1.00 66.44 80 LYS A N 1
ATOM 627 C CA . LYS A 1 80 ? 22.988 2.312 -26.295 1.00 66.44 80 LYS A CA 1
ATOM 628 C C . LYS A 1 80 ? 22.386 2.144 -27.696 1.00 66.44 80 LYS A C 1
ATOM 630 O O . LYS A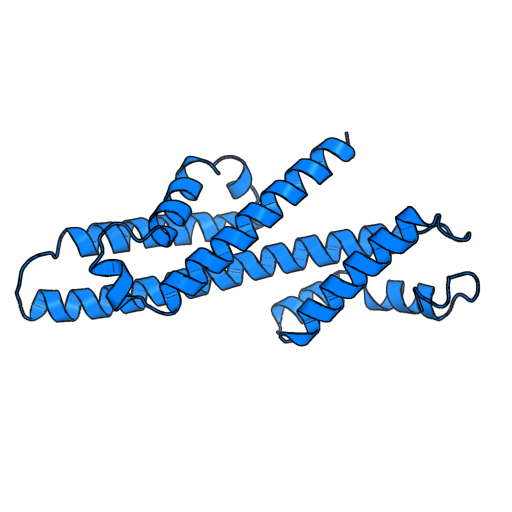 1 80 ? 23.096 2.256 -28.687 1.00 66.44 80 LYS A O 1
ATOM 635 N N . THR A 1 81 ? 21.072 1.940 -27.801 1.00 60.12 81 THR A N 1
ATOM 636 C CA . THR A 1 81 ? 20.345 1.764 -29.078 1.00 60.12 81 THR A CA 1
ATOM 637 C C . THR A 1 81 ? 19.916 3.083 -29.750 1.00 60.12 81 THR A C 1
ATOM 639 O O . THR A 1 81 ? 18.844 3.173 -30.362 1.00 60.12 81 THR A O 1
ATOM 642 N N . ARG A 1 82 ? 20.733 4.144 -29.650 1.00 59.09 82 ARG A N 1
ATOM 643 C CA . ARG A 1 82 ? 20.369 5.484 -30.152 1.00 59.09 82 ARG A CA 1
ATOM 644 C C . ARG A 1 82 ? 20.377 5.622 -31.687 1.00 59.09 82 ARG A C 1
ATOM 646 O O . ARG A 1 82 ? 19.895 6.635 -32.184 1.00 59.09 82 ARG A O 1
ATOM 653 N N . ASP A 1 83 ? 20.805 4.600 -32.424 1.00 57.97 83 ASP A N 1
ATOM 654 C CA . ASP A 1 83 ? 20.789 4.590 -33.893 1.00 57.97 83 ASP A CA 1
ATOM 655 C C . ASP A 1 83 ? 19.378 4.743 -34.485 1.00 57.97 83 ASP A C 1
ATOM 657 O O . ASP A 1 83 ? 18.375 4.402 -33.853 1.00 57.97 83 ASP A O 1
ATOM 661 N N . HIS A 1 84 ? 19.285 5.234 -35.722 1.00 56.62 84 HIS A N 1
ATOM 662 C CA . HIS A 1 84 ? 18.027 5.559 -36.416 1.00 56.62 84 HIS A CA 1
ATOM 663 C C . HIS A 1 84 ? 17.489 4.426 -37.316 1.00 56.62 84 HIS A C 1
ATOM 665 O O . HIS A 1 84 ? 16.845 4.676 -38.332 1.00 56.62 84 HIS A O 1
ATOM 671 N N . SER A 1 85 ? 17.743 3.163 -36.967 1.00 60.22 85 SER A N 1
ATOM 672 C CA . SER A 1 85 ? 17.285 2.010 -37.756 1.00 60.22 85 SER A CA 1
ATOM 673 C C . SER A 1 85 ? 15.867 1.551 -37.380 1.00 60.22 85 SER A C 1
ATOM 675 O O . SER A 1 85 ? 15.436 1.648 -36.237 1.00 60.22 85 SER A O 1
ATOM 677 N N . LEU A 1 86 ? 15.126 0.944 -38.311 1.00 55.06 86 LEU A N 1
ATOM 678 C CA . LEU A 1 86 ? 13.818 0.336 -37.998 1.00 55.06 86 LEU A CA 1
ATOM 679 C C . LEU A 1 86 ? 13.919 -0.747 -36.900 1.00 55.06 86 LEU A C 1
ATOM 681 O O . LEU A 1 86 ? 12.998 -0.915 -36.099 1.00 55.06 86 LEU A O 1
ATOM 685 N N . ARG A 1 87 ? 15.075 -1.427 -36.805 1.00 58.28 87 ARG A N 1
ATOM 686 C CA . ARG A 1 87 ? 15.392 -2.355 -35.707 1.00 58.28 87 ARG A CA 1
ATOM 687 C C . ARG A 1 87 ? 15.490 -1.641 -34.358 1.00 58.28 87 ARG A C 1
ATOM 689 O O . ARG A 1 87 ? 14.964 -2.156 -33.375 1.00 58.28 87 ARG A O 1
ATOM 696 N N . SER A 1 88 ? 16.100 -0.457 -34.294 1.00 60.34 88 SER A N 1
ATOM 697 C CA . SER A 1 88 ? 16.170 0.325 -33.055 1.00 60.34 88 SER A CA 1
ATOM 698 C C . SER A 1 88 ? 14.827 0.957 -32.684 1.00 60.34 88 SER A C 1
ATOM 700 O O . SER A 1 88 ? 14.532 1.052 -31.498 1.00 60.34 88 SER A O 1
ATOM 702 N N . PHE A 1 89 ? 13.952 1.283 -33.641 1.00 58.28 89 PHE A N 1
ATOM 703 C CA . PHE A 1 89 ? 12.568 1.691 -33.344 1.00 58.28 89 PHE A CA 1
ATOM 704 C C . PHE A 1 89 ? 11.753 0.580 -32.664 1.00 58.28 89 PHE A C 1
ATOM 706 O O . PHE A 1 89 ? 11.101 0.831 -31.647 1.00 58.28 89 PHE A O 1
ATOM 713 N N . LEU A 1 90 ? 11.804 -0.651 -33.187 1.00 56.03 90 LEU A N 1
ATOM 714 C CA . L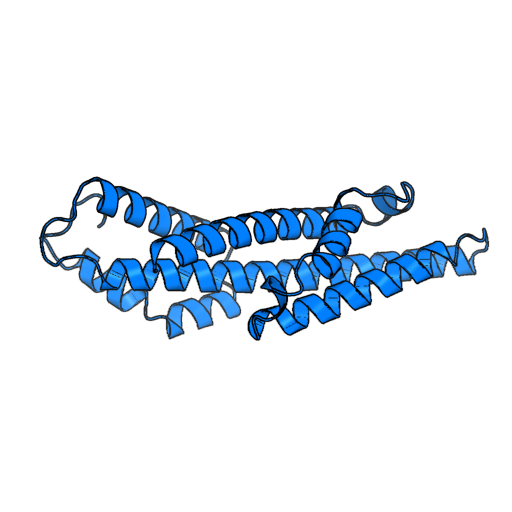EU A 1 90 ? 11.135 -1.804 -32.569 1.00 56.03 90 LEU A CA 1
ATOM 715 C C . LEU A 1 90 ? 11.760 -2.149 -31.212 1.00 56.03 90 LEU A C 1
ATOM 717 O O . LEU A 1 90 ? 11.034 -2.331 -30.237 1.00 56.03 90 LEU A O 1
ATOM 721 N N . SER A 1 91 ? 13.096 -2.150 -31.125 1.00 62.88 91 SER A N 1
ATOM 722 C CA . SER A 1 91 ? 13.819 -2.359 -29.866 1.00 62.88 91 SER A CA 1
ATOM 723 C C . SER A 1 91 ? 13.444 -1.314 -28.816 1.00 62.88 91 SER A C 1
ATOM 725 O O . SER A 1 91 ? 13.234 -1.674 -27.664 1.00 62.88 91 SER A O 1
ATOM 727 N N . ARG A 1 92 ? 13.294 -0.036 -29.194 1.00 65.69 92 ARG A N 1
ATOM 728 C CA . ARG A 1 92 ? 12.835 1.019 -28.281 1.00 65.69 92 ARG A CA 1
ATOM 729 C C . ARG A 1 92 ? 11.439 0.730 -27.758 1.00 65.69 92 ARG A C 1
ATOM 731 O O . ARG A 1 92 ? 11.269 0.747 -26.553 1.00 65.69 92 ARG A O 1
ATOM 738 N N . ARG A 1 93 ? 10.467 0.396 -28.614 1.00 65.19 93 ARG A N 1
ATOM 739 C CA . ARG A 1 93 ? 9.093 0.090 -28.165 1.00 65.19 93 ARG A CA 1
ATOM 740 C C . ARG A 1 93 ? 9.030 -1.114 -27.226 1.00 65.19 93 ARG A C 1
ATOM 742 O O . ARG A 1 93 ? 8.325 -1.060 -26.223 1.00 65.19 93 ARG A O 1
ATOM 749 N N . VAL A 1 94 ? 9.782 -2.174 -27.525 1.00 66.88 94 VAL A N 1
ATOM 750 C CA . VAL A 1 94 ? 9.873 -3.355 -26.653 1.00 66.88 94 VAL A CA 1
ATOM 751 C C . VAL A 1 94 ? 10.518 -2.987 -25.317 1.00 66.88 94 VAL A C 1
ATOM 753 O O . VAL A 1 94 ? 9.990 -3.352 -24.270 1.00 66.88 94 VAL A O 1
ATOM 756 N N . SER A 1 95 ? 11.609 -2.221 -25.327 1.00 69.31 95 SER A N 1
ATOM 757 C CA . SER A 1 95 ? 12.249 -1.736 -24.101 1.00 69.31 95 SER A CA 1
ATOM 758 C C . SER A 1 95 ? 11.332 -0.812 -23.296 1.00 69.31 95 SER A C 1
ATOM 760 O O . SER A 1 95 ? 11.235 -0.975 -22.089 1.00 69.31 95 SER A O 1
ATOM 762 N N . THR A 1 96 ? 10.594 0.090 -23.943 1.00 70.06 96 THR A N 1
ATOM 763 C CA . THR A 1 96 ? 9.585 0.965 -23.325 1.00 70.06 96 THR A CA 1
ATOM 764 C C . THR A 1 96 ? 8.479 0.151 -22.649 1.00 70.06 96 THR A C 1
ATOM 766 O O . THR A 1 96 ? 8.124 0.433 -21.509 1.00 70.06 96 THR A O 1
ATOM 769 N N . HIS A 1 97 ? 7.972 -0.895 -23.307 1.00 75.12 97 HIS A N 1
ATOM 770 C CA . HIS A 1 97 ? 6.981 -1.788 -22.707 1.00 75.12 97 HIS A CA 1
ATOM 771 C C . HIS A 1 97 ? 7.557 -2.567 -21.517 1.00 75.12 97 HIS A C 1
ATOM 773 O O . HIS A 1 97 ? 6.908 -2.673 -20.481 1.00 75.12 97 HIS A O 1
ATOM 779 N N . ARG A 1 98 ? 8.794 -3.068 -21.626 1.00 78.00 98 ARG A N 1
ATOM 780 C CA . ARG A 1 98 ? 9.480 -3.745 -20.514 1.00 78.00 98 ARG A CA 1
ATOM 781 C C . ARG A 1 98 ? 9.700 -2.807 -19.330 1.00 78.00 98 ARG A C 1
ATOM 783 O O . ARG A 1 98 ? 9.458 -3.221 -18.209 1.00 78.00 98 ARG A O 1
ATOM 790 N N . ILE A 1 99 ? 10.090 -1.558 -19.574 1.00 76.88 99 ILE A N 1
ATOM 791 C CA . ILE A 1 99 ? 10.236 -0.529 -18.537 1.00 76.88 99 ILE A CA 1
ATOM 792 C C . ILE A 1 99 ? 8.896 -0.282 -17.839 1.00 76.88 99 ILE A C 1
ATOM 794 O O . ILE A 1 99 ? 8.845 -0.331 -16.618 1.00 76.88 99 ILE A O 1
ATOM 798 N N . ALA A 1 100 ? 7.808 -0.098 -18.593 1.00 79.00 100 ALA A N 1
ATOM 799 C CA . ALA A 1 100 ? 6.479 0.096 -18.012 1.00 79.00 100 ALA A CA 1
ATOM 800 C C . ALA A 1 100 ? 6.019 -1.116 -17.181 1.00 79.00 100 ALA A C 1
ATOM 802 O O . ALA A 1 100 ? 5.410 -0.946 -16.131 1.00 79.00 100 ALA A O 1
ATOM 803 N N . ARG A 1 101 ? 6.347 -2.339 -17.617 1.00 83.62 101 ARG A N 1
ATOM 804 C CA . ARG A 1 101 ? 6.058 -3.572 -16.868 1.00 83.62 101 ARG A CA 1
ATOM 805 C C . ARG A 1 101 ? 6.859 -3.677 -15.574 1.00 83.62 101 ARG A C 1
ATOM 807 O O . ARG A 1 101 ? 6.307 -4.078 -14.562 1.00 83.62 101 ARG A O 1
ATOM 814 N N . VAL A 1 102 ? 8.137 -3.311 -15.599 1.00 82.00 102 VAL A N 1
ATOM 815 C CA . VAL A 1 102 ? 8.975 -3.289 -14.390 1.00 82.00 102 VAL A CA 1
ATOM 816 C C . VAL A 1 102 ? 8.508 -2.203 -13.431 1.00 82.00 102 VAL A C 1
ATOM 818 O O . VAL A 1 102 ? 8.420 -2.457 -12.238 1.00 82.00 102 VAL A O 1
ATOM 821 N N . ALA A 1 103 ? 8.143 -1.030 -13.947 1.00 78.12 103 ALA A N 1
ATOM 822 C CA . ALA A 1 103 ? 7.552 0.039 -13.153 1.00 78.12 103 ALA A CA 1
ATOM 823 C C . ALA A 1 103 ? 6.241 -0.417 -12.484 1.00 78.12 103 ALA A C 1
ATOM 825 O O . ALA A 1 103 ? 6.035 -0.194 -11.297 1.00 78.12 103 ALA A O 1
ATOM 826 N N . GLU A 1 104 ? 5.381 -1.139 -13.204 1.00 83.44 104 GLU A N 1
ATOM 827 C CA . GLU A 1 104 ? 4.177 -1.744 -12.625 1.00 83.44 104 GLU A CA 1
ATOM 828 C C . GLU A 1 104 ? 4.502 -2.738 -11.496 1.00 83.44 104 GLU A C 1
ATOM 830 O O . GLU A 1 104 ? 3.857 -2.702 -10.450 1.00 83.44 104 GLU A O 1
ATOM 835 N N . SER A 1 105 ? 5.523 -3.585 -11.668 1.00 84.94 105 SER A N 1
ATOM 836 C CA . SER A 1 105 ? 5.981 -4.491 -10.607 1.00 84.94 105 SER A CA 1
ATOM 837 C C . SER A 1 105 ? 6.500 -3.730 -9.382 1.00 84.94 105 SER A C 1
ATOM 839 O O . SER A 1 105 ? 6.075 -4.029 -8.269 1.00 84.94 105 SER A O 1
ATOM 841 N N . ILE A 1 106 ? 7.326 -2.699 -9.586 1.00 81.31 106 ILE A N 1
ATOM 842 C CA . ILE A 1 106 ? 7.825 -1.815 -8.521 1.00 81.31 106 ILE A CA 1
ATOM 843 C C . ILE A 1 106 ? 6.661 -1.140 -7.783 1.00 81.31 106 ILE A C 1
ATOM 845 O O . ILE A 1 106 ? 6.608 -1.170 -6.561 1.00 81.31 106 ILE A O 1
ATOM 849 N N . GLU A 1 107 ? 5.700 -0.568 -8.512 1.00 84.69 107 GLU A N 1
ATOM 850 C CA . GLU A 1 107 ? 4.526 0.106 -7.940 1.00 84.69 107 GLU A CA 1
ATOM 851 C C . GLU A 1 107 ? 3.710 -0.853 -7.060 1.00 84.69 107 GLU A C 1
ATOM 853 O O . GLU A 1 107 ? 3.311 -0.490 -5.953 1.00 84.69 107 GLU A O 1
ATOM 858 N N . SER A 1 108 ? 3.508 -2.092 -7.522 1.00 85.12 108 SER A N 1
ATOM 859 C CA . SER A 1 108 ? 2.770 -3.110 -6.767 1.00 85.12 108 SER A CA 1
ATOM 860 C C . SER A 1 108 ? 3.495 -3.564 -5.499 1.00 85.12 108 SER A C 1
ATOM 862 O O . SER A 1 108 ? 2.858 -3.762 -4.467 1.00 85.12 108 SER A O 1
ATOM 864 N N . GLU A 1 109 ? 4.818 -3.686 -5.560 1.00 84.38 109 GLU A N 1
ATOM 865 C CA . GLU A 1 109 ? 5.644 -4.112 -4.434 1.00 84.38 109 GLU A CA 1
ATOM 866 C C . GLU A 1 109 ? 5.714 -3.028 -3.353 1.00 84.38 109 GLU A C 1
ATOM 868 O O . GLU A 1 109 ? 5.488 -3.305 -2.176 1.00 84.38 109 GLU A O 1
ATOM 873 N N . LEU A 1 110 ? 5.906 -1.772 -3.768 1.00 85.19 110 LEU A N 1
ATOM 874 C CA . LEU A 1 110 ? 5.849 -0.615 -2.876 1.00 85.19 110 LEU A CA 1
ATOM 875 C C . LEU A 1 110 ? 4.487 -0.513 -2.183 1.00 85.19 110 LEU A C 1
ATOM 877 O O . LEU A 1 110 ? 4.425 -0.292 -0.977 1.00 85.19 110 LEU A O 1
ATOM 881 N N . GLN A 1 111 ? 3.386 -0.712 -2.916 1.00 88.25 111 GLN A N 1
ATOM 882 C CA . GLN A 1 111 ? 2.051 -0.690 -2.318 1.00 88.25 111 GLN A CA 1
ATOM 883 C C . GLN A 1 111 ? 1.848 -1.832 -1.317 1.00 88.25 111 GLN A C 1
ATOM 885 O O . GLN A 1 111 ? 1.250 -1.601 -0.272 1.00 88.25 111 GLN A O 1
ATOM 890 N N . ALA A 1 112 ? 2.349 -3.037 -1.600 1.00 87.94 112 ALA A N 1
ATOM 891 C CA . ALA A 1 112 ? 2.255 -4.165 -0.676 1.00 87.94 112 ALA A CA 1
ATOM 892 C C . ALA A 1 112 ? 3.018 -3.905 0.633 1.00 87.94 112 ALA A C 1
ATOM 894 O O . ALA A 1 112 ? 2.528 -4.258 1.706 1.00 87.94 112 ALA A O 1
ATOM 895 N N . TRP A 1 113 ? 4.182 -3.254 0.555 1.00 86.06 113 TRP A N 1
ATOM 896 C CA . TRP A 1 113 ? 4.932 -2.844 1.742 1.00 86.06 113 TRP A CA 1
ATOM 897 C C . TRP A 1 113 ? 4.184 -1.768 2.536 1.00 86.06 113 TRP A C 1
ATOM 899 O O . TRP A 1 113 ? 3.972 -1.934 3.734 1.00 86.06 113 TRP A O 1
ATOM 909 N N . ILE A 1 114 ? 3.695 -0.716 1.863 1.00 87.44 114 ILE A N 1
ATOM 910 C CA . ILE A 1 114 ? 2.894 0.346 2.497 1.00 87.44 114 ILE A CA 1
ATOM 911 C C . ILE A 1 114 ? 1.654 -0.247 3.177 1.00 87.44 114 ILE A C 1
ATOM 913 O O . ILE A 1 114 ? 1.324 0.140 4.297 1.00 87.44 114 ILE A O 1
ATOM 917 N N . ASP A 1 115 ? 0.975 -1.191 2.521 1.00 91.62 115 ASP A N 1
ATOM 918 C CA . ASP A 1 115 ? -0.208 -1.863 3.062 1.00 91.62 115 ASP A CA 1
ATOM 919 C C . ASP A 1 115 ? 0.134 -2.659 4.326 1.00 91.62 115 ASP A C 1
ATOM 921 O O . ASP A 1 115 ? -0.597 -2.566 5.311 1.00 91.62 115 ASP A O 1
ATOM 925 N N . ARG A 1 116 ? 1.247 -3.405 4.323 1.00 90.19 116 ARG A N 1
ATOM 926 C CA . ARG A 1 116 ? 1.719 -4.146 5.500 1.00 90.19 116 ARG A CA 1
ATOM 927 C C . ARG A 1 116 ? 2.015 -3.204 6.665 1.00 90.19 116 ARG A C 1
ATOM 929 O O . ARG A 1 116 ? 1.429 -3.395 7.724 1.00 90.19 116 ARG A O 1
ATOM 936 N N . GLU A 1 117 ? 2.857 -2.195 6.454 1.00 87.44 117 GLU A N 1
ATOM 937 C CA . GLU A 1 117 ? 3.269 -1.256 7.507 1.00 87.44 117 GLU A CA 1
ATOM 938 C C . GLU A 1 117 ? 2.063 -0.496 8.082 1.00 87.44 117 GLU A C 1
ATOM 940 O O . GLU A 1 117 ? 1.928 -0.336 9.295 1.00 87.44 117 GLU A O 1
ATOM 945 N N . SER A 1 118 ? 1.134 -0.077 7.215 1.00 89.94 118 SER A N 1
ATOM 946 C CA . SER A 1 118 ? -0.080 0.636 7.632 1.00 89.94 118 SER A CA 1
ATOM 947 C C . SER A 1 118 ? -1.013 -0.253 8.458 1.00 89.94 118 SER A C 1
ATOM 949 O O . SER A 1 118 ? -1.587 0.207 9.446 1.00 89.94 118 SER A O 1
ATOM 951 N N . ILE A 1 119 ? -1.187 -1.520 8.064 1.00 93.00 119 ILE A N 1
ATOM 952 C CA . ILE A 1 119 ? -2.025 -2.482 8.794 1.00 93.00 119 ILE A CA 1
ATOM 953 C C . ILE A 1 119 ? -1.384 -2.851 10.129 1.00 93.00 119 ILE A C 1
ATOM 955 O O . ILE A 1 119 ? -2.082 -2.879 11.137 1.00 93.00 119 ILE A O 1
ATOM 959 N N . GLU A 1 120 ? -0.081 -3.116 10.148 1.00 90.69 120 GLU A N 1
ATOM 960 C CA . GLU A 1 120 ? 0.661 -3.447 11.364 1.00 90.69 120 GLU A CA 1
ATOM 961 C C . GLU A 1 120 ? 0.616 -2.293 12.366 1.00 90.69 120 GLU A C 1
ATOM 963 O O . GLU A 1 120 ? 0.2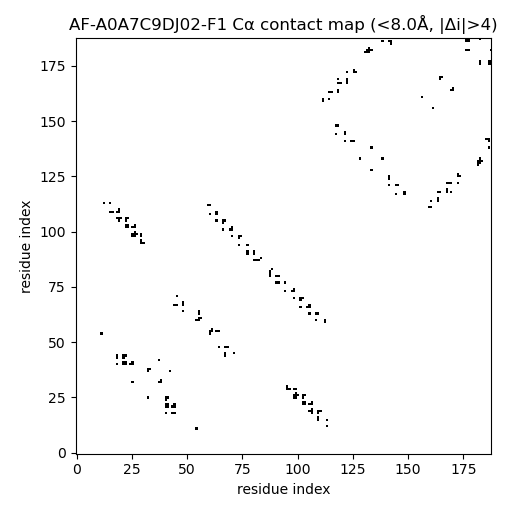13 -2.492 13.512 1.00 90.69 120 GLU A O 1
ATOM 968 N N . SER A 1 121 ? 0.888 -1.068 11.907 1.00 90.06 121 SER A N 1
ATOM 969 C CA . SER A 1 121 ? 0.745 0.143 12.718 1.00 90.06 121 SER A CA 1
ATOM 970 C C . SER A 1 121 ? -0.665 0.280 13.291 1.00 90.06 121 SER A C 1
ATOM 972 O O . SER A 1 121 ? -0.828 0.563 14.477 1.00 90.06 121 SER A O 1
ATOM 974 N N . LEU A 1 122 ? -1.700 0.050 12.476 1.00 92.25 122 LEU A N 1
ATOM 975 C CA . LEU A 1 122 ? -3.085 0.120 12.933 1.00 92.25 122 LEU A CA 1
ATOM 976 C C . LEU A 1 122 ? -3.393 -0.958 13.980 1.00 92.25 122 LEU A C 1
ATOM 978 O O . LEU A 1 122 ? -3.940 -0.628 15.025 1.00 92.25 122 LEU A O 1
ATOM 982 N N . VAL A 1 123 ? -3.017 -2.217 13.752 1.00 91.50 123 VAL A N 1
ATOM 983 C CA . VAL A 1 123 ? -3.257 -3.312 14.709 1.00 91.50 123 VAL A CA 1
ATOM 984 C C . VAL A 1 123 ? -2.536 -3.069 16.029 1.00 91.50 123 VAL A C 1
ATOM 986 O O . VAL A 1 123 ? -3.164 -3.178 17.078 1.00 91.50 123 VAL A O 1
ATOM 989 N N . ILE A 1 124 ? -1.267 -2.658 15.996 1.00 89.88 124 ILE A N 1
ATOM 990 C CA . ILE A 1 124 ? -0.510 -2.316 17.207 1.00 89.88 124 ILE A CA 1
ATOM 991 C C . ILE A 1 124 ? -1.228 -1.210 17.986 1.00 89.88 124 ILE A C 1
ATOM 993 O O . ILE A 1 124 ? -1.374 -1.303 19.202 1.00 89.88 124 ILE A O 1
ATOM 997 N N . ARG A 1 125 ? -1.725 -0.171 17.303 1.00 88.69 125 ARG A N 1
ATOM 998 C CA . ARG A 1 125 ? -2.470 0.912 17.961 1.00 88.69 125 ARG A CA 1
ATOM 999 C C . ARG A 1 125 ? -3.818 0.469 18.516 1.00 88.69 125 ARG A C 1
ATOM 1001 O O . ARG A 1 125 ? -4.188 0.935 19.587 1.00 88.69 125 ARG A O 1
ATOM 1008 N N . LEU A 1 126 ? -4.526 -0.423 17.828 1.00 88.44 126 LEU A N 1
ATOM 1009 C CA . LEU A 1 126 ? -5.776 -0.999 18.327 1.00 88.44 126 LEU A CA 1
ATOM 1010 C C . LEU A 1 126 ? -5.533 -1.846 19.589 1.00 88.44 126 LEU A C 1
ATOM 1012 O O . LEU A 1 126 ? -6.289 -1.733 20.546 1.00 88.44 126 LEU A O 1
ATOM 1016 N N . GLN A 1 127 ? -4.448 -2.624 19.623 1.00 86.31 127 GLN A N 1
ATOM 1017 C CA . GLN A 1 127 ? -4.090 -3.495 20.751 1.00 86.31 127 GLN A CA 1
ATOM 1018 C C . GLN A 1 127 ? -3.549 -2.740 21.966 1.00 86.31 127 GLN A C 1
ATOM 1020 O O . GLN A 1 127 ? -3.758 -3.158 23.102 1.00 86.31 127 GLN A O 1
ATOM 1025 N N . LEU A 1 128 ? -2.829 -1.642 21.733 1.00 84.50 128 LEU A N 1
ATOM 1026 C CA . LEU A 1 128 ? -2.305 -0.780 22.793 1.00 84.50 128 LEU A CA 1
ATOM 1027 C C . LEU A 1 128 ? -3.349 0.202 23.332 1.00 84.50 128 LEU A C 1
ATOM 1029 O O . LEU A 1 128 ? -3.041 0.936 24.271 1.00 84.50 128 LEU A O 1
ATOM 1033 N N . LEU A 1 129 ? -4.552 0.240 22.751 1.00 79.31 129 LEU A N 1
ATOM 1034 C CA . LEU A 1 129 ? -5.598 1.151 23.184 1.00 79.31 129 LEU A CA 1
ATOM 1035 C C . LEU A 1 129 ? -5.990 0.829 24.639 1.00 79.31 129 LEU A C 1
ATOM 1037 O O . LEU A 1 129 ? -6.382 -0.307 24.929 1.00 79.31 129 LEU A O 1
ATOM 1041 N N . PRO A 1 130 ? -5.902 1.798 25.567 1.00 67.25 130 PRO A N 1
ATOM 1042 C CA . PRO A 1 130 ? -6.338 1.589 26.939 1.00 67.25 130 PRO A CA 1
ATOM 1043 C C . PRO A 1 130 ? -7.814 1.165 26.988 1.00 67.25 130 PRO A C 1
ATOM 1045 O O . PRO A 1 130 ? -8.633 1.609 26.185 1.00 67.25 130 PRO A O 1
ATOM 1048 N N . SER A 1 131 ? -8.181 0.326 27.963 1.00 62.25 131 SER A N 1
ATOM 1049 C CA . SER A 1 131 ? -9.599 0.034 28.243 1.00 62.25 131 SER A CA 1
ATOM 1050 C C . SER A 1 131 ? -10.354 1.241 28.819 1.00 62.25 131 SER A C 1
ATOM 1052 O O . SER A 1 131 ? -11.579 1.219 28.873 1.00 62.25 131 SER A O 1
ATOM 1054 N N . GLU A 1 132 ? -9.639 2.284 29.244 1.00 63.75 132 GLU A N 1
ATOM 1055 C CA . GLU A 1 132 ? -10.201 3.572 29.658 1.00 63.75 132 GLU A CA 1
ATOM 1056 C C . GLU A 1 132 ? -10.273 4.545 28.470 1.00 63.75 132 GLU A C 1
ATOM 1058 O O . GLU A 1 132 ? -9.711 4.288 27.406 1.00 63.75 132 GLU A O 1
ATOM 1063 N N . SER A 1 133 ? -10.992 5.662 28.624 1.00 66.38 133 SER A N 1
ATOM 1064 C CA . SER A 1 133 ? -11.144 6.652 27.554 1.00 66.38 133 SER A CA 1
ATOM 1065 C C . SER A 1 133 ? -9.768 7.124 27.055 1.00 66.38 133 SER A C 1
ATOM 1067 O O . SER A 1 133 ? -9.039 7.705 27.864 1.00 66.38 133 SER A O 1
ATOM 1069 N N . PRO A 1 134 ? -9.410 6.904 25.774 1.00 71.00 134 PRO A N 1
ATOM 1070 C CA . PRO A 1 134 ? -8.124 7.342 25.245 1.00 71.00 134 PRO A CA 1
ATOM 1071 C C . PRO A 1 134 ? -8.014 8.864 25.317 1.00 71.00 134 PRO A C 1
ATOM 1073 O O . PRO A 1 134 ? -9.014 9.577 25.173 1.00 71.00 134 PRO A O 1
ATOM 1076 N N . ASP A 1 135 ? -6.794 9.361 25.510 1.00 79.06 135 ASP A N 1
ATOM 1077 C CA . ASP A 1 135 ? -6.539 10.796 25.446 1.00 79.06 135 ASP A CA 1
ATOM 1078 C C . ASP A 1 135 ? -6.852 11.331 24.037 1.00 79.06 135 ASP A C 1
ATOM 1080 O O . ASP A 1 135 ? -6.793 10.614 23.032 1.00 79.06 135 ASP A O 1
ATOM 1084 N N . SER A 1 136 ? -7.176 12.627 23.943 1.00 80.56 136 SER A N 1
ATOM 1085 C CA . SER A 1 136 ? -7.607 13.261 22.683 1.00 80.56 136 SER A CA 1
ATOM 1086 C C . SER A 1 136 ? -6.604 13.081 21.535 1.00 80.56 136 SER A C 1
ATOM 1088 O O . SER A 1 136 ? -7.011 13.048 20.370 1.00 80.56 136 SER A O 1
ATOM 1090 N N . ASP A 1 137 ? -5.311 12.997 21.846 1.00 83.12 137 ASP A N 1
ATOM 1091 C CA . ASP A 1 137 ? -4.248 12.838 20.852 1.00 83.12 137 ASP A CA 1
ATOM 1092 C C . ASP A 1 137 ? -4.177 11.396 20.323 1.00 83.12 137 ASP A C 1
ATOM 1094 O O . ASP A 1 137 ? -4.041 11.189 19.115 1.00 83.12 137 ASP A O 1
ATOM 1098 N N . GLU A 1 138 ? -4.364 10.397 21.190 1.00 82.94 138 GLU A N 1
ATOM 1099 C CA . GLU A 1 138 ? -4.406 8.979 20.809 1.00 82.94 138 GLU A CA 1
ATOM 1100 C C . GLU A 1 138 ? -5.642 8.672 19.958 1.00 82.94 138 GLU A C 1
ATOM 1102 O O . GLU A 1 138 ? -5.551 8.007 18.923 1.00 82.94 138 GLU A O 1
ATOM 1107 N N . GLU A 1 139 ? -6.800 9.224 20.340 1.00 85.31 139 GLU A N 1
ATOM 1108 C CA . GLU A 1 139 ? -8.025 9.121 19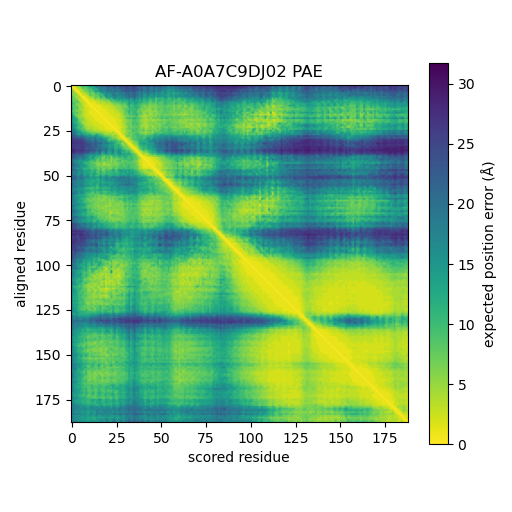.548 1.00 85.31 139 GLU A CA 1
ATOM 1109 C C . GLU A 1 139 ? -7.841 9.757 18.161 1.00 85.31 139 GLU A C 1
ATOM 1111 O O . GLU A 1 139 ? -8.307 9.209 17.155 1.00 85.31 139 GLU A O 1
ATOM 1116 N N . ALA A 1 140 ? -7.161 10.906 18.074 1.00 87.25 140 ALA A N 1
ATOM 1117 C CA . ALA A 1 140 ? -6.886 11.574 16.805 1.00 87.25 140 ALA A CA 1
ATOM 1118 C C . ALA A 1 140 ? -5.953 10.749 15.904 1.00 87.25 140 ALA A C 1
ATOM 1120 O O . ALA A 1 140 ? -6.247 10.596 14.714 1.00 87.25 140 ALA A O 1
ATOM 1121 N N . GLU A 1 141 ? -4.880 10.181 16.461 1.00 87.38 141 GLU A N 1
ATOM 1122 C CA . GLU A 1 141 ? -3.953 9.307 15.734 1.00 87.38 141 GLU A CA 1
ATOM 1123 C C . GLU A 1 141 ? -4.663 8.045 15.221 1.00 87.38 141 GLU A C 1
ATOM 1125 O O . GLU A 1 141 ? -4.567 7.711 14.037 1.00 87.38 141 GLU A O 1
ATOM 1130 N N . LEU A 1 142 ? -5.456 7.384 16.069 1.00 88.94 142 LEU A N 1
ATOM 1131 C CA . LEU A 1 142 ? -6.202 6.191 15.675 1.00 88.94 142 LEU A CA 1
ATOM 1132 C C . LEU A 1 142 ? -7.256 6.506 14.605 1.00 88.94 142 LEU A C 1
ATOM 1134 O O . LEU A 1 142 ? -7.377 5.780 13.618 1.00 88.94 142 LEU A O 1
ATOM 1138 N N . THR A 1 143 ? -7.971 7.629 14.738 1.00 88.81 143 THR A N 1
ATOM 1139 C CA . THR A 1 143 ? -8.916 8.102 13.710 1.00 88.81 143 THR A CA 1
ATOM 1140 C C . THR A 1 143 ? -8.204 8.313 12.370 1.00 88.81 143 THR A C 1
ATOM 1142 O O . THR A 1 143 ? -8.749 7.972 11.314 1.00 88.81 143 THR A O 1
ATOM 1145 N N . HIS A 1 144 ? -6.989 8.869 12.388 1.00 90.81 144 HIS A N 1
ATOM 1146 C CA . HIS A 1 144 ? -6.188 9.072 11.184 1.00 90.81 144 HIS A CA 1
ATOM 1147 C C . HIS A 1 144 ? -5.819 7.734 10.522 1.00 90.81 144 HIS A C 1
ATOM 1149 O O . HIS A 1 144 ? -6.061 7.568 9.324 1.00 90.81 144 HIS A O 1
ATOM 1155 N N . LEU A 1 145 ? -5.330 6.755 11.291 1.00 91.19 145 LEU A N 1
ATOM 1156 C CA . LEU A 1 145 ? -4.989 5.419 10.779 1.00 91.19 145 LEU A CA 1
ATOM 1157 C C . LEU A 1 145 ? -6.213 4.676 10.220 1.00 91.19 145 LEU A C 1
ATOM 1159 O O . LEU A 1 145 ? -6.153 4.115 9.126 1.00 91.19 145 LEU A O 1
ATOM 1163 N N . LEU A 1 146 ? -7.358 4.738 10.906 1.00 91.94 146 LEU A N 1
ATOM 1164 C CA . LEU A 1 146 ? -8.623 4.174 10.417 1.00 91.94 146 LEU A CA 1
ATOM 1165 C C . LEU A 1 146 ? -9.081 4.845 9.116 1.00 91.94 146 LEU A C 1
ATOM 1167 O O . LEU A 1 146 ? -9.563 4.180 8.195 1.00 91.94 146 LEU A O 1
ATOM 1171 N N . THR A 1 147 ? -8.898 6.162 9.007 1.00 91.81 147 THR A N 1
ATOM 1172 C CA . THR A 1 147 ? -9.219 6.917 7.789 1.00 91.81 147 THR A CA 1
ATOM 1173 C C . THR A 1 147 ? -8.312 6.508 6.630 1.00 91.81 147 THR A C 1
ATOM 1175 O O . THR A 1 147 ? -8.805 6.301 5.519 1.00 91.81 147 THR A O 1
ATOM 1178 N N . GLN A 1 148 ? -7.012 6.327 6.880 1.00 91.94 148 GLN A N 1
ATOM 1179 C CA . GLN A 1 148 ? -6.054 5.839 5.888 1.00 91.94 148 GLN A CA 1
ATOM 1180 C C . GLN A 1 148 ? -6.407 4.420 5.427 1.00 91.94 148 GLN A C 1
ATOM 1182 O O . GLN A 1 148 ? -6.486 4.167 4.223 1.00 91.94 148 GLN A O 1
ATOM 1187 N N . PHE A 1 149 ? -6.715 3.519 6.364 1.00 93.25 149 PHE A N 1
ATOM 1188 C CA . PHE A 1 149 ? -7.134 2.151 6.064 1.00 93.25 149 PHE A CA 1
ATOM 1189 C C . PHE A 1 149 ? -8.418 2.114 5.224 1.00 93.25 149 PHE A C 1
ATOM 1191 O O . PHE A 1 149 ? -8.473 1.456 4.183 1.00 93.25 149 PHE A O 1
ATOM 1198 N N . ARG A 1 150 ? -9.431 2.907 5.593 1.00 92.88 150 ARG A N 1
ATOM 1199 C CA . ARG A 1 150 ? -10.660 3.071 4.801 1.00 92.88 150 ARG A CA 1
ATOM 1200 C C . ARG A 1 150 ? -10.372 3.615 3.400 1.00 92.88 150 ARG A C 1
ATOM 1202 O O . ARG A 1 150 ? -10.949 3.136 2.417 1.00 92.88 150 ARG A O 1
ATOM 1209 N N . GLY A 1 151 ? -9.498 4.614 3.297 1.00 93.19 151 GLY A N 1
ATOM 1210 C CA . GLY A 1 151 ? -9.059 5.178 2.023 1.00 93.19 151 GLY A CA 1
ATOM 1211 C C . GLY A 1 151 ? -8.404 4.119 1.139 1.00 93.19 151 GLY A C 1
ATOM 1212 O O . GLY A 1 151 ? -8.737 4.011 -0.042 1.00 93.19 151 GLY A O 1
ATOM 1213 N N . ARG A 1 152 ? -7.551 3.273 1.724 1.00 92.69 152 ARG A N 1
ATOM 1214 C CA . ARG A 1 152 ? -6.896 2.171 1.021 1.00 92.69 152 ARG A CA 1
ATOM 1215 C C . ARG A 1 152 ? -7.881 1.100 0.556 1.00 92.69 152 ARG A C 1
ATOM 1217 O O . ARG A 1 152 ? -7.796 0.686 -0.600 1.00 92.69 152 ARG A O 1
ATOM 1224 N N . LEU A 1 153 ? -8.842 0.698 1.390 1.00 92.69 153 LEU A N 1
ATOM 1225 C CA . LEU A 1 153 ? -9.901 -0.249 1.009 1.00 92.69 153 LEU A CA 1
ATOM 1226 C C . LEU A 1 153 ? -10.756 0.274 -0.154 1.00 92.69 153 LEU A C 1
ATOM 1228 O O . LEU A 1 153 ? -11.139 -0.492 -1.038 1.00 92.69 153 LEU A O 1
ATOM 1232 N N . SER A 1 154 ? -11.006 1.586 -0.194 1.00 92.88 154 SER A N 1
ATOM 1233 C CA . SER A 1 154 ? -11.794 2.232 -1.255 1.00 92.88 154 SER A CA 1
ATOM 1234 C C . SER A 1 154 ? -11.111 2.189 -2.628 1.00 92.88 154 SER A C 1
ATOM 1236 O O . SER A 1 154 ? -11.785 2.273 -3.650 1.00 92.88 154 SER A O 1
ATOM 1238 N N . GLN A 1 155 ? -9.785 2.027 -2.667 1.00 90.06 155 GLN A N 1
ATOM 1239 C CA . GLN A 1 155 ? -9.012 1.856 -3.905 1.00 90.06 155 GLN A CA 1
ATOM 1240 C C . GLN A 1 155 ? -9.061 0.413 -4.438 1.00 90.06 155 GLN A C 1
ATOM 1242 O O . GLN A 1 155 ? -8.604 0.147 -5.547 1.00 90.06 155 GLN A O 1
ATOM 1247 N N . GLY A 1 156 ? -9.627 -0.517 -3.665 1.00 91.38 156 GLY A N 1
ATOM 1248 C CA . GLY A 1 156 ? -9.792 -1.918 -4.026 1.00 91.38 156 GLY A CA 1
ATOM 1249 C C . GLY A 1 156 ? -9.219 -2.864 -2.975 1.00 91.38 156 GLY A C 1
ATOM 1250 O O . GLY A 1 156 ? -8.184 -2.598 -2.363 1.00 91.38 156 GLY A O 1
ATOM 1251 N N . PHE A 1 157 ? -9.880 -4.007 -2.806 1.00 90.62 157 PHE A N 1
ATOM 1252 C CA . PHE A 1 157 ? -9.517 -5.044 -1.842 1.00 90.62 157 PHE A CA 1
ATOM 1253 C C . PHE A 1 157 ? -8.976 -6.274 -2.577 1.00 90.62 157 PHE A C 1
ATOM 1255 O O . PHE A 1 157 ? -9.683 -7.261 -2.776 1.00 90.62 157 PHE A O 1
ATOM 1262 N N . ASN A 1 158 ? -7.743 -6.168 -3.081 1.00 90.31 158 ASN A N 1
ATOM 1263 C CA . ASN A 1 158 ? -7.080 -7.240 -3.831 1.00 90.31 158 ASN A CA 1
ATOM 1264 C C . ASN A 1 158 ? -6.689 -8.421 -2.921 1.00 90.31 158 ASN A C 1
ATOM 1266 O O . ASN A 1 158 ? -6.810 -8.351 -1.699 1.00 90.31 158 ASN A O 1
ATOM 1270 N N . ARG A 1 159 ? -6.249 -9.528 -3.528 1.00 92.44 159 ARG A N 1
ATOM 1271 C CA . ARG A 1 159 ? -5.924 -10.775 -2.817 1.00 92.44 159 ARG A CA 1
ATOM 1272 C C . ARG A 1 159 ? -4.840 -10.563 -1.759 1.00 92.44 159 ARG A C 1
ATOM 1274 O O . ARG A 1 159 ? -4.916 -11.146 -0.685 1.00 92.44 159 ARG A O 1
ATOM 1281 N N . GLU A 1 160 ? -3.847 -9.747 -2.072 1.00 89.06 160 GLU A N 1
ATOM 1282 C CA . GLU A 1 160 ? -2.710 -9.450 -1.209 1.00 89.06 160 GLU A CA 1
ATOM 1283 C C . GLU A 1 160 ? -3.163 -8.665 0.026 1.00 89.06 160 GLU A C 1
ATOM 1285 O O . GLU A 1 160 ? -2.862 -9.059 1.150 1.00 89.06 160 GLU A O 1
ATOM 1290 N N . LEU A 1 161 ? -3.972 -7.616 -0.166 1.00 92.00 161 LEU A N 1
ATOM 1291 C CA . LEU A 1 161 ? -4.546 -6.843 0.934 1.00 92.00 161 LEU A CA 1
ATOM 1292 C C . LEU A 1 161 ? -5.514 -7.685 1.775 1.00 92.00 161 LEU A C 1
ATOM 1294 O O . LEU A 1 161 ? -5.515 -7.567 2.996 1.00 92.00 161 LEU A O 1
ATOM 1298 N N . GLN A 1 162 ? -6.311 -8.554 1.145 1.00 93.50 162 GLN A N 1
ATOM 1299 C CA . GLN A 1 162 ? -7.172 -9.510 1.850 1.00 93.50 162 GLN A CA 1
ATOM 1300 C C . GLN A 1 162 ? -6.364 -10.416 2.778 1.00 93.50 162 GLN A C 1
ATOM 1302 O O . 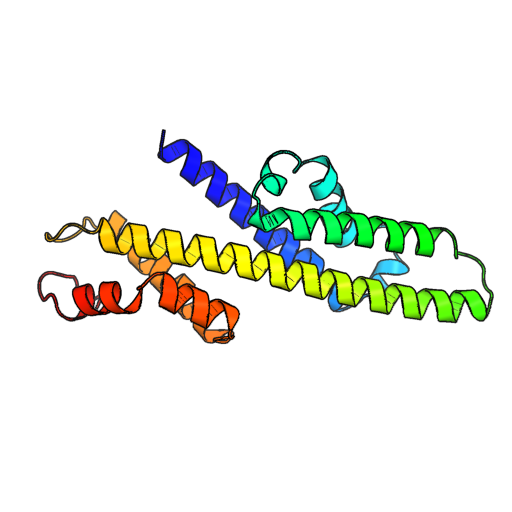GLN A 1 162 ? -6.696 -10.539 3.953 1.00 93.50 162 GLN A O 1
ATOM 1307 N N . ASP A 1 163 ? -5.301 -11.031 2.262 1.00 94.00 163 ASP A N 1
ATOM 1308 C CA . ASP A 1 163 ? -4.441 -11.922 3.040 1.00 94.00 163 ASP A CA 1
ATOM 1309 C C . ASP A 1 163 ? -3.765 -11.182 4.205 1.00 94.00 163 ASP A C 1
ATOM 1311 O O . ASP A 1 163 ? -3.762 -11.693 5.324 1.00 94.00 163 ASP A O 1
ATOM 1315 N N . LEU A 1 164 ? -3.273 -9.957 3.978 1.00 93.38 164 LEU A N 1
ATOM 1316 C CA . LEU A 1 164 ? -2.697 -9.110 5.030 1.00 93.38 164 LEU A CA 1
ATOM 1317 C C . LEU A 1 164 ? -3.712 -8.788 6.132 1.00 93.38 164 LEU A C 1
ATOM 1319 O O . LEU A 1 164 ? -3.439 -9.029 7.304 1.00 93.38 164 LEU A O 1
ATOM 1323 N N . VAL A 1 165 ? -4.894 -8.294 5.759 1.00 92.94 165 VAL A N 1
ATOM 1324 C CA . VAL A 1 165 ? -5.973 -7.928 6.692 1.00 92.94 165 VAL A CA 1
ATOM 1325 C C . VAL A 1 165 ? -6.415 -9.125 7.534 1.00 92.94 165 VAL A C 1
ATOM 1327 O O . VAL A 1 165 ? -6.604 -8.997 8.744 1.00 92.94 165 VAL A O 1
ATOM 1330 N N . LEU A 1 166 ? -6.555 -10.296 6.907 1.00 92.62 166 LEU A N 1
ATOM 1331 C CA . LEU A 1 166 ? -6.962 -11.522 7.590 1.00 92.62 166 LEU A CA 1
ATOM 1332 C C . LEU A 1 166 ? -5.880 -12.031 8.544 1.00 92.62 166 LEU A C 1
ATOM 1334 O O . LEU A 1 166 ? -6.193 -12.387 9.678 1.00 92.62 166 LEU A O 1
ATOM 1338 N N . LYS A 1 167 ? -4.613 -12.045 8.117 1.00 93.06 167 LYS A N 1
ATOM 1339 C CA . LYS A 1 167 ? -3.488 -12.475 8.962 1.00 93.06 167 LYS A CA 1
ATOM 1340 C C . LYS A 1 167 ? -3.256 -11.548 10.145 1.00 93.06 167 LYS A C 1
ATOM 1342 O O . LYS A 1 167 ? -2.905 -12.026 11.217 1.00 93.06 167 LYS A O 1
ATOM 1347 N N . ALA A 1 168 ? -3.462 -10.251 9.948 1.00 91.31 168 ALA A N 1
ATOM 1348 C CA . ALA A 1 168 ? -3.298 -9.252 10.992 1.00 91.31 168 ALA A CA 1
ATOM 1349 C C . ALA A 1 168 ? -4.446 -9.262 12.019 1.00 91.31 168 ALA A C 1
ATOM 1351 O O . ALA A 1 168 ? -4.334 -8.622 13.055 1.00 91.31 168 ALA A O 1
ATOM 1352 N N . GLY A 1 169 ? -5.551 -9.973 11.753 1.00 91.19 169 GLY A N 1
ATOM 1353 C CA . GLY A 1 169 ? -6.659 -10.102 12.705 1.00 91.19 169 GLY A CA 1
ATOM 1354 C C . GLY A 1 169 ? -7.427 -8.803 12.959 1.00 91.19 169 GLY A C 1
ATOM 1355 O O . GLY A 1 169 ? -8.142 -8.704 13.953 1.00 91.19 169 GLY A O 1
ATOM 1356 N N . ILE A 1 170 ? -7.323 -7.817 12.060 1.00 91.50 170 ILE A N 1
ATOM 1357 C CA . ILE A 1 170 ? -7.816 -6.451 12.300 1.00 91.50 170 ILE A CA 1
ATOM 1358 C C . ILE A 1 170 ? -9.319 -6.392 12.594 1.00 91.50 170 ILE A C 1
ATOM 1360 O O . ILE A 1 170 ? -9.772 -5.532 13.338 1.00 91.50 170 ILE A O 1
ATOM 1364 N N . PHE A 1 171 ? -10.107 -7.310 12.026 1.00 90.44 171 PHE A N 1
ATOM 1365 C CA . PHE A 1 171 ? -11.551 -7.342 12.247 1.00 90.44 171 PHE A CA 1
ATOM 1366 C C . PHE A 1 171 ? -11.910 -7.667 13.696 1.00 90.44 171 PHE A C 1
ATOM 1368 O O . PHE A 1 171 ? -12.851 -7.074 14.210 1.00 90.44 171 PHE A O 1
ATOM 1375 N N . SER A 1 172 ? -11.145 -8.537 14.359 1.00 89.56 172 SER A N 1
ATOM 1376 C CA . SER A 1 172 ? -11.354 -8.870 15.772 1.00 89.56 172 SER A CA 1
ATOM 1377 C C . SER A 1 172 ? -11.093 -7.658 16.672 1.00 89.56 172 SER A C 1
ATOM 1379 O O . SER A 1 172 ? -11.838 -7.393 17.615 1.00 89.56 172 SER A O 1
ATOM 1381 N N . GLU A 1 173 ? -10.057 -6.885 16.347 1.00 89.88 173 GLU A N 1
ATOM 1382 C CA . GLU A 1 173 ? -9.716 -5.659 17.071 1.00 89.88 173 GLU A CA 1
ATOM 1383 C C . GLU A 1 173 ? -10.784 -4.572 16.860 1.00 89.88 173 GLU A C 1
ATOM 1385 O O . GLU A 1 173 ? -11.268 -3.957 17.810 1.00 89.88 173 GLU A O 1
ATOM 1390 N N . LEU A 1 174 ? -11.234 -4.383 15.614 1.00 89.69 174 LEU A N 1
ATOM 1391 C CA . LEU A 1 174 ? -12.309 -3.440 15.289 1.00 89.69 174 LEU A CA 1
ATOM 1392 C C . LEU A 1 174 ? -13.639 -3.825 15.949 1.00 89.69 174 LEU A C 1
ATOM 1394 O O . LEU A 1 174 ? -14.350 -2.950 16.439 1.00 89.69 174 LEU A O 1
ATOM 1398 N N . GLU A 1 175 ? -13.979 -5.115 15.982 1.00 89.81 175 GLU A N 1
ATOM 1399 C CA . GLU A 1 175 ? -15.176 -5.615 16.665 1.00 89.81 175 GLU A CA 1
ATOM 1400 C C . GLU A 1 175 ? -15.131 -5.289 18.161 1.00 89.81 175 GLU A C 1
ATOM 1402 O O . GLU A 1 175 ? -16.117 -4.799 18.713 1.00 89.81 175 GLU A O 1
ATOM 1407 N N . THR A 1 176 ? -13.970 -5.462 18.797 1.00 86.06 176 THR A N 1
ATOM 1408 C CA . THR A 1 176 ? -13.772 -5.127 20.214 1.00 86.06 176 THR A CA 1
ATOM 1409 C C . THR A 1 176 ? -14.060 -3.649 20.482 1.00 86.06 176 THR A C 1
ATOM 1411 O O . THR A 1 176 ? -14.784 -3.324 21.425 1.00 86.06 176 THR A O 1
ATOM 1414 N N . ILE A 1 177 ? -13.587 -2.750 19.612 1.00 85.88 177 ILE A N 1
ATOM 1415 C CA . ILE A 1 177 ? -13.847 -1.310 19.745 1.00 85.88 177 ILE A CA 1
ATOM 1416 C C . ILE A 1 177 ? -15.320 -0.969 19.510 1.00 85.88 177 ILE A C 1
ATOM 1418 O O . ILE A 1 177 ? -15.907 -0.185 20.256 1.00 85.88 177 ILE A O 1
ATOM 1422 N N . LEU A 1 178 ? -15.935 -1.557 18.482 1.00 85.94 178 LEU A N 1
ATOM 1423 C CA . LEU A 1 178 ? -17.334 -1.308 18.133 1.00 85.94 178 LEU A CA 1
ATOM 1424 C C . LEU A 1 178 ? -18.295 -1.767 19.234 1.00 85.94 178 LEU A C 1
ATOM 1426 O O . LEU A 1 178 ? 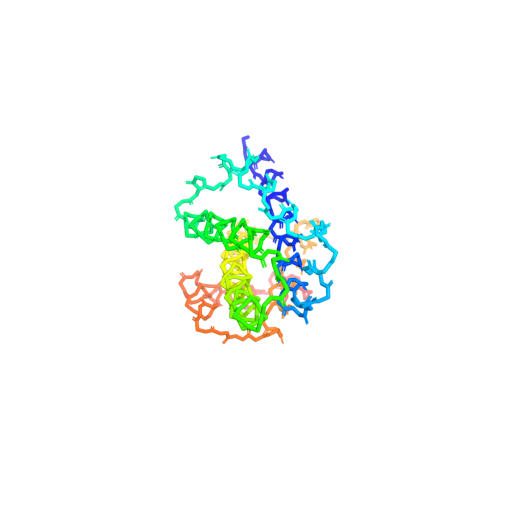-19.299 -1.099 19.505 1.00 85.94 178 LEU A O 1
ATOM 1430 N N . CYS A 1 179 ? -17.987 -2.897 19.869 1.00 85.25 179 CYS A N 1
ATOM 1431 C CA . CYS A 1 179 ? -18.823 -3.514 20.890 1.00 85.25 179 CYS A CA 1
ATOM 1432 C C . CYS A 1 179 ? -18.573 -2.981 22.306 1.00 85.25 179 CYS A C 1
ATOM 1434 O O . CYS A 1 179 ? -19.436 -3.169 23.166 1.00 85.25 179 CYS A O 1
ATOM 1436 N N . ASN A 1 180 ? -17.453 -2.301 22.562 1.00 81.31 180 ASN A N 1
ATOM 1437 C CA . ASN A 1 180 ? -17.172 -1.718 23.869 1.00 81.31 180 ASN A CA 1
ATOM 1438 C C . ASN A 1 180 ? -17.800 -0.305 23.998 1.00 81.31 180 ASN A C 1
ATOM 1440 O O . ASN A 1 180 ? -17.440 0.619 23.259 1.00 81.31 180 ASN A O 1
ATOM 1444 N N . PRO A 1 181 ? -18.764 -0.102 24.922 1.00 78.12 181 PRO A N 1
ATOM 1445 C CA . PRO A 1 181 ? -19.454 1.176 25.091 1.00 78.12 181 PRO A CA 1
ATOM 1446 C C . PRO A 1 181 ? -18.562 2.297 25.636 1.00 78.12 181 PRO A C 1
ATOM 1448 O O . PRO A 1 181 ? -18.933 3.462 25.457 1.00 78.12 181 PRO A O 1
ATOM 1451 N N . ASP A 1 182 ? -17.426 1.954 26.249 1.00 78.75 182 ASP A N 1
ATOM 1452 C CA . ASP A 1 182 ? -16.490 2.895 26.871 1.00 78.75 182 ASP A CA 1
ATOM 1453 C C . ASP A 1 182 ? -15.677 3.680 25.829 1.00 78.75 182 ASP A C 1
ATOM 1455 O O . ASP A 1 182 ? -15.156 4.758 26.119 1.00 78.75 182 ASP A O 1
ATOM 1459 N N . HIS A 1 183 ? -15.638 3.210 24.575 1.00 78.25 183 HIS A N 1
ATOM 1460 C CA . HIS A 1 183 ? -15.015 3.950 23.484 1.00 78.25 183 HIS A CA 1
ATOM 1461 C C . HIS A 1 183 ? -15.926 5.044 22.904 1.00 78.25 183 HIS A C 1
ATOM 1463 O O . HIS A 1 183 ? -17.159 4.926 22.780 1.00 78.25 183 HIS A O 1
ATOM 1469 N N . SER A 1 184 ? -15.275 6.130 22.484 1.00 77.12 184 SER A N 1
ATOM 1470 C CA . SER A 1 184 ? -15.890 7.288 21.839 1.00 77.12 184 SER A CA 1
ATOM 1471 C C . SER A 1 184 ? -16.769 6.892 20.646 1.00 77.12 184 SER A C 1
ATOM 1473 O O . SER A 1 184 ? -16.436 6.009 19.857 1.00 77.12 184 SER A O 1
ATOM 1475 N N . LYS A 1 185 ? -17.891 7.603 20.469 1.00 79.56 185 LYS A N 1
ATOM 1476 C CA . LYS A 1 185 ? -18.778 7.463 19.294 1.00 79.56 185 LYS A CA 1
ATOM 1477 C C . LYS A 1 185 ? -18.121 7.872 17.975 1.00 79.56 185 LYS A C 1
ATOM 1479 O O . LYS A 1 185 ? -18.739 7.726 16.935 1.00 79.56 185 LYS A O 1
ATOM 1484 N N . LYS A 1 186 ? -16.953 8.509 18.029 1.00 80.00 186 LYS A N 1
ATOM 1485 C CA . LYS A 1 186 ? -16.183 8.881 16.844 1.00 80.00 186 LYS A CA 1
ATOM 1486 C C . LYS A 1 186 ? -15.301 7.724 16.365 1.00 80.00 186 LYS A C 1
ATOM 1488 O O . LYS A 1 186 ? -15.066 7.620 15.167 1.00 80.00 186 LYS A O 1
ATOM 1493 N N . LEU A 1 187 ? -14.810 6.900 17.296 1.00 78.12 187 LEU A N 1
ATOM 1494 C CA . LEU A 1 187 ? -14.043 5.687 16.994 1.00 78.12 187 LEU A CA 1
ATOM 1495 C C . LEU A 1 187 ? -14.947 4.531 16.554 1.00 78.12 187 LEU A C 1
ATOM 1497 O O . LEU A 1 187 ? -14.538 3.737 15.710 1.00 78.12 187 LEU A O 1
ATOM 1501 N N . ARG A 1 188 ? -16.153 4.450 17.126 1.00 76.31 188 ARG A N 1
ATOM 1502 C CA . ARG A 1 188 ? -17.208 3.518 16.706 1.00 76.31 188 ARG A CA 1
ATOM 1503 C C . ARG A 1 188 ? -17.922 3.998 15.447 1.00 76.31 188 ARG A C 1
ATOM 1505 O O . ARG A 1 188 ? -18.197 3.151 14.572 1.00 76.31 188 ARG A O 1
#